Protein AF-A0A0G4J4U6-F1 (afdb_monomer)

Nearest PDB structures (foldseek):
  7p2q-assembly1_C  TM=7.460E-01  e=1.642E-07  Homo sapiens

Radius of gyration: 21.23 Å; Cα contacts (8 Å, |Δi|>4): 223; chains: 1; bounding box: 61×43×57 Å

Secondary structure (DSSP, 8-state):
---GGGG-PPPPPTT-HHHHHHHHHHHHHHHHHHTTPPB--HHHHHHHHHHHHHHHHHHHHHTS-TTTTHHHHHHHHHHHHHHHHHHHHHHHHT-TTEEEEB-------HHHHHHH-SSPPEEEEEEE--TT--EEEEEEEEE--TT---PPPPEEEEEEGGGSB-TT--B-HHHHHHHHHHHHHHHHHHHHHTT-

Organism: Plasmodiophora brassicae (NCBI:txid37360)

Sequence (196 aa):
MASADDNVVPPLDLTDTLAIKHVLDDQAVLFITQKGYEEDYVPFALNSVISVIAVVLAVVGHFLEFPGKRMYVILCVAGFAVCVGLLNFLKMHYGKNCLLSTKPRTSRTPDQIQQLGKVAPGLSLSSEMPRLQPMYTVSICSRPYAQATKVLEPITKELSVFEFFTVDGQFLQVKFFDRLNEVLELYHASASKKTK

Foldseek 3Di:
DDDPVVLFDPFDDPQPPPVLLVNLLVLLVVLVVVVQFAFDCVLVVVLVVLVVVLVVLVVVLVPDDPPPPVVSNVVSVVSNVVSVVVSVVSCVLLDPQFSTWTDFRPDDDPVRCLQQPPTRFIKTWGWDDPPPHQKIKIKIWGDPDPPDPDTQDIQIDIDGSVVQADPRRGGNSVVSSVVSVVSVVVVSVSNRVVVD

Mean predicted aligned error: 10.08 Å

InterPro domains:
  IPR009582 Signal peptidase complex subunit 2 [PF06703] (19-184)
  IPR009582 Signal peptidase complex subunit 2 [PTHR13085] (10-186)

Structure (mmCIF, N/CA/C/O backbone):
data_AF-A0A0G4J4U6-F1
#
_entry.id   AF-A0A0G4J4U6-F1
#
loop_
_atom_site.group_PDB
_atom_site.id
_atom_site.type_symbol
_atom_site.label_atom_id
_atom_site.label_alt_id
_atom_site.label_comp_id
_atom_site.label_asym_id
_atom_site.label_entity_id
_atom_site.label_seq_id
_atom_site.pdbx_PDB_ins_code
_atom_site.Cartn_x
_atom_site.Cartn_y
_atom_site.Cartn_z
_atom_site.occupancy
_atom_site.B_iso_or_equiv
_atom_site.auth_seq_id
_atom_site.auth_comp_id
_atom_site.auth_asym_id
_atom_site.auth_atom_id
_atom_site.pdbx_PDB_model_num
ATOM 1 N N . MET A 1 1 ? -19.727 -15.255 -1.043 1.00 31.98 1 MET A N 1
ATOM 2 C CA . MET A 1 1 ? -20.410 -15.740 0.173 1.00 31.98 1 MET A CA 1
ATOM 3 C C . MET A 1 1 ? -19.357 -16.530 0.939 1.00 31.98 1 MET A C 1
ATOM 5 O O . MET A 1 1 ? -19.181 -17.703 0.659 1.00 31.98 1 MET A O 1
ATOM 9 N N . ALA A 1 2 ? -18.537 -15.845 1.741 1.00 34.94 2 ALA A N 1
ATOM 10 C CA . ALA A 1 2 ? -17.529 -16.494 2.579 1.00 34.94 2 ALA A CA 1
ATOM 11 C C . ALA A 1 2 ? -18.199 -16.843 3.912 1.00 34.94 2 ALA A C 1
ATOM 13 O O . ALA A 1 2 ? -18.859 -15.993 4.514 1.00 34.94 2 ALA A O 1
ATOM 14 N N . SER A 1 3 ? -18.123 -18.111 4.285 1.00 36.94 3 SER A N 1
ATOM 15 C CA . SER A 1 3 ? -18.721 -18.697 5.482 1.00 36.94 3 SER A CA 1
ATOM 16 C C . SER A 1 3 ? -18.099 -18.072 6.736 1.00 36.94 3 SER A C 1
ATOM 18 O O . SER A 1 3 ? -16.910 -17.770 6.751 1.00 36.94 3 SER A O 1
ATOM 20 N N . ALA A 1 4 ? -18.880 -17.885 7.803 1.00 47.25 4 ALA A N 1
ATOM 21 C CA . ALA A 1 4 ? -18.425 -17.246 9.046 1.00 47.25 4 ALA A CA 1
ATOM 22 C C . ALA A 1 4 ? -17.262 -17.978 9.761 1.00 47.25 4 ALA A C 1
ATOM 24 O O . ALA A 1 4 ? -16.627 -17.385 10.627 1.00 47.25 4 ALA A O 1
ATOM 25 N N . ASP A 1 5 ? -16.971 -19.223 9.375 1.00 43.59 5 ASP A N 1
ATOM 26 C CA . ASP A 1 5 ? -15.946 -20.089 9.975 1.00 43.59 5 ASP A CA 1
ATOM 27 C C . ASP A 1 5 ? -14.518 -19.827 9.437 1.00 43.59 5 ASP A C 1
ATOM 29 O O . ASP A 1 5 ? -13.543 -20.085 10.132 1.00 43.59 5 ASP A O 1
ATOM 33 N N . ASP A 1 6 ? -14.372 -19.213 8.253 1.00 53.75 6 ASP A N 1
ATOM 34 C CA . ASP A 1 6 ? -13.058 -18.941 7.628 1.00 53.75 6 ASP A CA 1
ATOM 35 C C . ASP A 1 6 ? -12.356 -17.675 8.169 1.00 53.75 6 ASP A C 1
ATOM 37 O O . ASP A 1 6 ? -11.247 -17.346 7.754 1.00 53.75 6 ASP A O 1
ATOM 41 N N . ASN A 1 7 ? -12.989 -16.931 9.086 1.00 61.12 7 ASN A N 1
ATOM 42 C CA . ASN A 1 7 ? -12.436 -15.686 9.645 1.00 61.12 7 ASN A CA 1
ATOM 43 C C . ASN A 1 7 ? -11.782 -15.867 11.022 1.00 61.12 7 ASN A C 1
ATOM 45 O O . ASN A 1 7 ? -11.396 -14.880 11.655 1.00 61.12 7 ASN A O 1
ATOM 49 N N . VAL A 1 8 ? -11.671 -17.106 11.507 1.00 71.25 8 VAL A N 1
ATOM 50 C CA . VAL A 1 8 ? -11.001 -17.396 12.775 1.00 71.25 8 VAL A CA 1
ATOM 51 C C . VAL A 1 8 ? -9.495 -17.286 12.564 1.00 71.25 8 VAL A C 1
ATOM 53 O O . VAL A 1 8 ? -8.863 -18.150 11.960 1.00 71.25 8 VAL A O 1
ATOM 56 N N . VAL A 1 9 ? -8.917 -16.195 13.061 1.00 79.81 9 VAL A N 1
ATOM 57 C CA . VAL A 1 9 ? -7.470 -15.978 13.030 1.00 79.81 9 VAL A CA 1
ATOM 58 C C . VAL A 1 9 ? -6.811 -16.989 13.980 1.00 79.81 9 VAL A C 1
ATOM 60 O O . VAL A 1 9 ? -7.165 -17.012 15.164 1.00 79.81 9 VAL A O 1
ATOM 63 N N . PRO A 1 10 ? -5.879 -17.836 13.502 1.00 83.38 10 PRO A N 1
ATOM 64 C CA . PRO A 1 10 ? -5.156 -18.756 14.373 1.00 83.38 10 PRO A CA 1
ATOM 65 C C . PRO A 1 10 ? -4.334 -17.971 15.406 1.00 83.38 10 PRO A C 1
ATOM 67 O O . PRO A 1 10 ? -3.974 -16.830 15.135 1.00 83.38 10 PRO A O 1
ATOM 70 N N . PRO A 1 11 ? -4.013 -18.543 16.578 1.00 85.69 11 PRO A N 1
ATOM 71 C CA . PRO A 1 11 ? -3.182 -17.858 17.565 1.00 85.69 11 PRO A CA 1
ATOM 72 C C . PRO A 1 11 ? -1.803 -17.519 16.978 1.00 85.69 11 PRO A C 1
ATOM 74 O O . PRO A 1 11 ? -1.181 -18.353 16.317 1.00 85.69 11 PRO A O 1
ATOM 77 N N . LEU A 1 12 ? -1.340 -16.291 17.217 1.00 87.06 12 LEU A N 1
ATOM 78 C CA . LEU A 1 12 ? -0.066 -15.776 16.715 1.00 87.06 12 LEU A CA 1
ATOM 79 C C . LEU A 1 12 ? 1.011 -15.766 17.796 1.00 87.06 12 LEU A C 1
ATOM 81 O O . LEU A 1 12 ? 0.732 -15.556 18.975 1.00 87.06 12 LEU A O 1
ATOM 85 N N . ASP A 1 13 ? 2.266 -15.883 17.366 1.00 86.56 13 ASP A N 1
ATOM 86 C CA . ASP A 1 13 ? 3.395 -15.484 18.199 1.00 86.56 13 ASP A CA 1
ATOM 87 C C . ASP A 1 13 ? 3.435 -13.954 18.302 1.00 86.56 13 ASP A C 1
ATOM 89 O O . ASP A 1 13 ? 3.630 -13.248 17.310 1.00 86.56 13 ASP A O 1
ATOM 93 N N . LEU A 1 14 ? 3.267 -13.437 19.519 1.00 85.00 14 LEU A N 1
ATOM 94 C CA . LEU A 1 14 ? 3.274 -12.001 19.800 1.00 85.00 14 LEU A CA 1
ATOM 95 C C . LEU A 1 14 ? 4.645 -11.346 19.563 1.00 85.00 14 LEU A C 1
ATOM 97 O O . LEU A 1 14 ? 4.750 -10.123 19.466 1.00 85.00 14 LEU A O 1
ATOM 101 N N . THR A 1 15 ? 5.700 -12.155 19.481 1.00 85.38 15 THR A N 1
ATOM 102 C CA . THR A 1 15 ? 7.059 -11.704 19.169 1.00 85.38 15 THR A CA 1
ATOM 103 C C . THR A 1 15 ? 7.217 -11.415 17.677 1.00 85.38 15 THR A C 1
ATOM 105 O O . THR A 1 15 ? 8.033 -10.575 17.286 1.00 85.38 15 THR A O 1
ATOM 108 N N . ASP A 1 16 ? 6.414 -12.068 16.831 1.00 87.44 16 ASP A N 1
ATOM 109 C CA . ASP A 1 16 ? 6.443 -11.865 15.391 1.00 87.44 16 ASP A CA 1
ATOM 110 C C . ASP A 1 16 ? 5.632 -10.622 15.002 1.00 87.44 16 ASP A C 1
ATOM 112 O O . ASP A 1 16 ? 4.450 -10.654 14.650 1.00 87.44 16 ASP A O 1
ATOM 116 N N . THR A 1 17 ? 6.321 -9.480 15.041 1.00 86.38 17 THR A N 1
ATOM 117 C CA . THR A 1 17 ? 5.763 -8.178 14.657 1.00 86.38 17 THR A CA 1
ATOM 118 C C . THR A 1 17 ? 5.246 -8.168 13.211 1.00 86.38 17 THR A C 1
ATOM 120 O O . THR A 1 17 ? 4.328 -7.413 12.891 1.00 86.38 17 THR A O 1
ATOM 123 N N . LEU A 1 18 ? 5.825 -8.986 12.323 1.00 86.94 18 LEU A N 1
ATOM 124 C CA . LEU A 1 18 ? 5.412 -9.052 10.924 1.00 86.94 18 LEU A CA 1
ATOM 125 C C . LEU A 1 18 ? 4.082 -9.798 10.795 1.00 86.94 18 LEU A C 1
ATOM 127 O O . LEU A 1 18 ? 3.172 -9.296 10.138 1.00 86.94 18 LEU A O 1
ATOM 131 N N . ALA A 1 19 ? 3.948 -10.949 11.456 1.00 88.12 19 ALA A N 1
ATOM 132 C CA . ALA A 1 19 ? 2.705 -11.715 11.464 1.00 88.12 19 ALA A CA 1
ATOM 133 C C . ALA A 1 19 ? 1.548 -10.914 12.086 1.00 88.12 19 ALA A C 1
ATOM 135 O O . ALA A 1 19 ? 0.462 -10.853 11.509 1.00 88.12 19 ALA A O 1
ATOM 136 N N . ILE A 1 20 ? 1.806 -10.212 13.197 1.00 90.06 20 ILE A N 1
ATOM 137 C CA . ILE A 1 20 ? 0.849 -9.273 13.802 1.00 90.06 20 ILE A CA 1
ATOM 138 C C . ILE A 1 20 ? 0.394 -8.229 12.783 1.00 90.06 20 ILE A C 1
ATOM 140 O O . ILE A 1 20 ? -0.807 -8.013 12.616 1.00 90.06 20 ILE A O 1
ATOM 144 N N . LYS A 1 21 ? 1.344 -7.572 12.103 1.00 89.81 21 LYS A N 1
ATOM 145 C CA . LYS A 1 21 ? 1.022 -6.541 11.114 1.00 89.81 21 LYS A CA 1
ATOM 146 C C . LYS A 1 21 ? 0.137 -7.103 10.006 1.00 89.81 21 LYS A C 1
ATOM 148 O O . LYS A 1 21 ? -0.851 -6.467 9.661 1.00 89.81 21 LYS A O 1
ATOM 153 N N . HIS A 1 22 ? 0.481 -8.273 9.471 1.00 89.25 22 HIS A N 1
ATOM 154 C CA . HIS A 1 22 ? -0.300 -8.916 8.417 1.00 89.25 22 HIS A CA 1
ATOM 155 C C . HIS A 1 22 ? -1.739 -9.180 8.856 1.00 89.25 22 HIS A C 1
ATOM 157 O O . HIS A 1 22 ? -2.661 -8.797 8.146 1.00 89.25 22 HIS A O 1
ATOM 163 N N . VAL A 1 23 ? -1.938 -9.723 10.059 1.00 91.38 23 VAL A N 1
ATOM 164 C CA . VAL A 1 23 ? -3.283 -9.949 10.603 1.00 91.38 23 VAL A CA 1
ATOM 165 C C . VAL A 1 23 ? -4.053 -8.642 10.761 1.00 91.38 23 VAL A C 1
ATOM 167 O O . VAL A 1 23 ? -5.212 -8.570 10.366 1.00 91.38 23 VAL A O 1
ATOM 170 N N . LEU A 1 24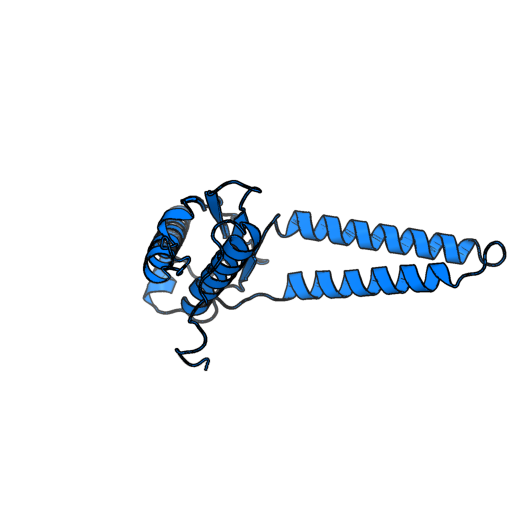 ? -3.435 -7.594 11.307 1.00 90.75 24 LEU A N 1
ATOM 171 C CA . LEU A 1 24 ? -4.101 -6.299 11.467 1.00 90.75 24 LEU A CA 1
ATOM 172 C C . LEU A 1 24 ? -4.472 -5.674 10.117 1.00 90.75 24 LEU A C 1
ATOM 174 O O . LEU A 1 24 ? -5.575 -5.148 9.970 1.00 90.75 24 LEU A O 1
ATOM 178 N N . ASP A 1 25 ? -3.577 -5.760 9.134 1.00 90.75 25 ASP A N 1
ATOM 179 C CA . ASP A 1 25 ? -3.796 -5.244 7.785 1.00 90.75 25 ASP A CA 1
ATOM 180 C C . ASP A 1 25 ? -4.938 -6.000 7.078 1.00 90.75 25 ASP A C 1
ATOM 182 O O . ASP A 1 25 ? -5.855 -5.358 6.562 1.00 90.75 25 ASP A O 1
ATOM 186 N N . ASP A 1 26 ? -4.957 -7.336 7.139 1.00 90.06 26 ASP A N 1
ATOM 187 C CA . ASP A 1 26 ? -6.023 -8.170 6.562 1.00 90.06 26 ASP A CA 1
ATOM 188 C C . ASP A 1 26 ? -7.385 -7.872 7.207 1.00 90.06 26 ASP A C 1
ATOM 190 O O . ASP A 1 26 ? -8.405 -7.723 6.529 1.00 90.06 26 ASP A O 1
ATOM 194 N N . GLN A 1 27 ? -7.411 -7.719 8.532 1.00 91.38 27 GLN A N 1
ATOM 195 C CA . GLN A 1 27 ? -8.632 -7.420 9.280 1.00 91.38 27 GLN A CA 1
ATOM 196 C C . GLN A 1 27 ? -9.136 -5.997 9.009 1.00 91.38 27 GLN A C 1
ATOM 198 O O . GLN A 1 27 ? -10.347 -5.770 8.956 1.00 91.38 27 GLN A O 1
ATOM 203 N N . ALA A 1 28 ? -8.236 -5.038 8.779 1.00 89.69 28 ALA A N 1
ATOM 204 C CA . ALA A 1 28 ? -8.611 -3.679 8.405 1.00 89.69 28 ALA A CA 1
ATOM 205 C C . ALA A 1 28 ? -9.216 -3.622 6.991 1.00 89.69 28 ALA A C 1
ATOM 207 O O . ALA A 1 28 ? -10.224 -2.943 6.775 1.00 89.69 28 ALA A O 1
ATOM 208 N N . VAL A 1 29 ? -8.653 -4.379 6.044 1.00 87.56 29 VAL A N 1
ATOM 209 C CA . VAL A 1 29 ? -9.204 -4.551 4.689 1.00 87.56 29 VAL A CA 1
ATOM 210 C C . VAL A 1 29 ? -10.589 -5.202 4.739 1.00 87.56 29 VAL A C 1
ATOM 212 O O . VAL A 1 29 ? -11.539 -4.712 4.116 1.00 87.56 29 VAL A O 1
ATOM 215 N N . LEU A 1 30 ? -10.737 -6.257 5.542 1.00 88.19 30 LEU A N 1
ATOM 216 C CA . LEU A 1 30 ? -12.003 -6.959 5.724 1.00 88.19 30 LEU A CA 1
ATOM 217 C C . LEU A 1 30 ? -13.083 -6.048 6.320 1.00 88.19 30 LEU A C 1
ATOM 219 O O . LEU A 1 30 ? -14.205 -6.024 5.815 1.00 88.19 30 LEU A O 1
ATOM 223 N N . PHE A 1 31 ? -12.742 -5.244 7.330 1.00 89.50 31 PHE A N 1
ATOM 224 C CA . PHE A 1 31 ? -13.650 -4.260 7.921 1.00 89.50 31 PHE A CA 1
ATOM 225 C C . PHE A 1 31 ? -14.177 -3.258 6.880 1.00 89.50 31 PHE A C 1
ATOM 227 O O . PHE A 1 31 ? -15.387 -3.034 6.777 1.00 89.50 31 PHE A O 1
ATOM 234 N N . ILE A 1 32 ? -13.290 -2.671 6.070 1.00 84.62 32 ILE A N 1
ATOM 235 C CA . ILE A 1 32 ? -13.677 -1.695 5.038 1.00 84.62 32 ILE A CA 1
ATOM 236 C C . ILE A 1 32 ? -14.544 -2.349 3.953 1.00 84.62 32 ILE A C 1
ATOM 238 O O . ILE A 1 32 ? -15.563 -1.779 3.548 1.00 84.62 32 ILE A O 1
ATOM 242 N N . THR A 1 33 ? -14.210 -3.574 3.551 1.00 83.44 33 THR A N 1
ATOM 243 C CA . THR A 1 33 ? -15.000 -4.348 2.585 1.00 83.44 33 THR A CA 1
ATOM 244 C C . THR A 1 33 ? -16.396 -4.671 3.129 1.00 83.44 33 THR A C 1
ATOM 246 O O . THR A 1 33 ? -17.395 -4.460 2.437 1.00 83.44 33 THR A O 1
ATOM 249 N N . GLN A 1 34 ? -16.511 -5.078 4.400 1.00 84.44 34 GLN A N 1
ATOM 250 C CA . GLN A 1 34 ? -17.799 -5.314 5.070 1.00 84.44 34 GLN A CA 1
ATOM 251 C C . GLN A 1 34 ? -18.671 -4.053 5.150 1.00 84.44 34 GLN A C 1
ATOM 253 O O . GLN A 1 34 ? -19.897 -4.137 5.078 1.00 84.44 34 GLN A O 1
ATOM 258 N N . LYS A 1 35 ? -18.063 -2.863 5.245 1.00 80.69 35 LYS A N 1
ATOM 259 C CA . LYS A 1 35 ? -18.781 -1.577 5.221 1.00 80.69 35 LYS A CA 1
ATOM 260 C C . LYS A 1 35 ? -19.274 -1.172 3.823 1.00 80.69 35 LYS A C 1
ATOM 262 O O . LYS A 1 35 ? -19.942 -0.138 3.702 1.00 80.69 35 LYS A O 1
ATOM 267 N N . GLY A 1 36 ? -19.012 -1.978 2.791 1.00 75.19 36 GLY A N 1
ATOM 268 C CA . GLY A 1 36 ? -19.523 -1.799 1.430 1.00 75.19 36 GLY A CA 1
ATOM 269 C C . GLY A 1 36 ? -18.636 -0.939 0.531 1.00 75.19 36 GLY A C 1
ATOM 270 O O . GLY A 1 36 ? -19.138 -0.341 -0.423 1.00 75.19 36 GLY A O 1
ATOM 271 N N . TYR A 1 37 ? -17.344 -0.832 0.847 1.00 78.31 37 TYR A N 1
ATOM 272 C CA . TYR A 1 37 ? -16.359 -0.242 -0.053 1.00 78.31 37 TYR A CA 1
ATOM 273 C C . TYR A 1 37 ? -15.787 -1.321 -0.970 1.00 78.31 37 TYR A C 1
ATOM 275 O O . TYR A 1 37 ? -15.310 -2.346 -0.498 1.00 78.31 37 TYR A O 1
ATOM 283 N N . GLU A 1 38 ? -15.835 -1.084 -2.278 1.00 79.00 38 GLU A N 1
ATOM 284 C CA . GLU A 1 38 ? -15.280 -2.006 -3.269 1.00 79.00 38 GLU A CA 1
ATOM 285 C C . GLU A 1 38 ? -13.818 -1.654 -3.550 1.00 79.00 38 GLU A C 1
ATOM 287 O O . GLU A 1 38 ? -13.485 -0.481 -3.754 1.00 79.00 38 GLU A O 1
ATOM 292 N N . GLU A 1 39 ? -12.953 -2.661 -3.574 1.00 79.50 39 GLU A N 1
ATOM 293 C CA . GLU A 1 39 ? -11.528 -2.484 -3.832 1.00 79.50 39 GLU A CA 1
ATOM 294 C C . GLU A 1 39 ? -11.263 -2.049 -5.285 1.00 79.50 39 GLU A C 1
ATOM 296 O O . GLU A 1 39 ? -11.880 -2.518 -6.247 1.00 79.50 39 GLU A O 1
ATOM 301 N N . ASP A 1 40 ? -10.322 -1.123 -5.455 1.00 79.44 40 ASP A N 1
ATOM 302 C CA . ASP A 1 40 ? -9.806 -0.696 -6.747 1.00 79.44 40 ASP A CA 1
ATOM 303 C C . ASP A 1 40 ? -8.461 -1.377 -7.022 1.00 79.44 40 ASP A C 1
ATOM 305 O O . ASP A 1 40 ? -7.412 -0.957 -6.529 1.00 79.44 40 ASP A O 1
ATOM 309 N N . TYR A 1 41 ? -8.493 -2.418 -7.853 1.00 82.31 41 TYR A N 1
ATOM 310 C CA . TYR A 1 41 ? -7.306 -3.180 -8.245 1.00 82.31 41 TYR A CA 1
ATOM 311 C C . TYR A 1 41 ? -6.463 -2.501 -9.332 1.00 82.31 41 TYR A C 1
ATOM 313 O O . TYR A 1 41 ? -5.387 -2.997 -9.656 1.00 82.31 41 TYR A O 1
ATOM 321 N N . VAL A 1 42 ? -6.900 -1.374 -9.907 1.00 81.00 42 VAL A N 1
ATOM 322 C CA . VAL A 1 42 ? -6.174 -0.673 -10.983 1.00 81.00 42 VAL A CA 1
ATOM 323 C C . VAL A 1 42 ? -4.718 -0.329 -10.622 1.00 81.00 42 VAL A C 1
ATOM 325 O O . VAL A 1 42 ? -3.829 -0.695 -11.396 1.00 81.00 42 VAL A O 1
ATOM 328 N N . PRO A 1 43 ? -4.407 0.332 -9.484 1.00 77.56 43 PRO A N 1
ATOM 329 C CA . PRO A 1 43 ? -3.018 0.635 -9.118 1.00 77.56 43 PRO A CA 1
ATOM 330 C C . PRO A 1 43 ? -2.167 -0.630 -8.935 1.00 77.56 43 PRO A C 1
ATOM 332 O O . PRO A 1 43 ? -0.998 -0.647 -9.324 1.00 77.56 43 PRO A O 1
ATOM 335 N N . PHE A 1 44 ? -2.757 -1.696 -8.391 1.00 82.56 44 PHE A N 1
ATOM 336 C CA . PHE A 1 44 ? -2.089 -2.981 -8.206 1.00 82.56 44 PHE A CA 1
ATOM 337 C C . PHE A 1 44 ? -1.788 -3.660 -9.548 1.00 82.56 44 PHE A C 1
ATOM 339 O O .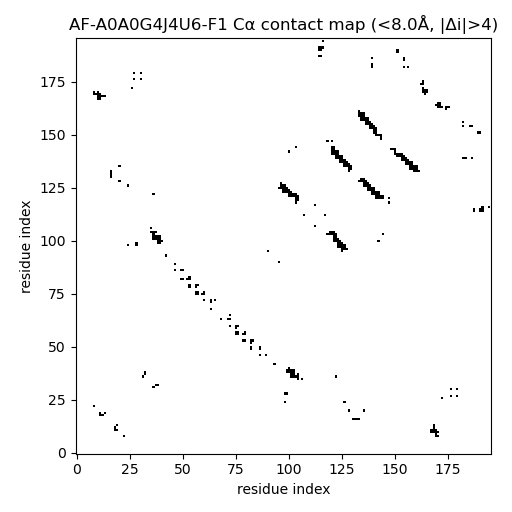 PHE A 1 44 ? -0.647 -4.047 -9.804 1.00 82.56 44 PHE A O 1
ATOM 346 N N . ALA A 1 45 ? -2.779 -3.732 -10.438 1.00 87.56 45 ALA A N 1
ATOM 347 C CA . ALA A 1 45 ? -2.637 -4.305 -11.770 1.00 87.56 45 ALA A CA 1
ATOM 348 C C . ALA A 1 45 ? -1.574 -3.562 -12.592 1.00 87.56 45 ALA A C 1
ATOM 350 O O . ALA A 1 45 ? -0.726 -4.194 -13.219 1.00 87.56 45 ALA A O 1
ATOM 351 N N . LEU A 1 46 ? -1.554 -2.226 -12.536 1.00 87.19 46 LEU A N 1
ATOM 352 C CA . LEU A 1 46 ? -0.556 -1.416 -13.236 1.00 87.19 46 LEU A CA 1
ATOM 353 C C . LEU A 1 46 ? 0.868 -1.685 -12.721 1.00 87.19 46 LEU A C 1
ATOM 355 O O . LEU A 1 46 ? 1.784 -1.891 -13.517 1.00 87.19 46 LEU A O 1
ATOM 359 N N . ASN A 1 47 ? 1.049 -1.725 -11.397 1.00 88.19 47 ASN A N 1
ATOM 360 C CA . ASN A 1 47 ? 2.331 -2.054 -10.769 1.00 88.19 47 ASN A CA 1
ATOM 361 C C . ASN A 1 47 ? 2.807 -3.466 -11.166 1.00 88.19 47 ASN A C 1
ATOM 363 O O . ASN A 1 47 ? 3.976 -3.659 -11.510 1.00 88.19 47 ASN A O 1
ATOM 367 N N . SER A 1 48 ? 1.888 -4.436 -11.185 1.00 92.00 48 SER A N 1
ATOM 368 C CA . SER A 1 48 ? 2.161 -5.812 -11.608 1.00 92.00 48 SER A CA 1
ATOM 369 C C . SER A 1 48 ? 2.631 -5.878 -13.066 1.00 92.00 48 SER A C 1
ATOM 371 O O . SER A 1 48 ? 3.704 -6.413 -13.343 1.00 92.00 48 SER A O 1
ATOM 373 N N . VAL A 1 49 ? 1.906 -5.243 -13.995 1.00 93.81 49 VAL A N 1
ATOM 374 C CA . VAL A 1 49 ? 2.246 -5.242 -15.428 1.00 93.81 49 VAL A CA 1
ATOM 375 C C . VAL A 1 49 ? 3.611 -4.603 -15.691 1.00 93.81 49 VAL A C 1
ATOM 377 O O . VAL A 1 49 ? 4.436 -5.186 -16.395 1.00 93.81 49 VAL A O 1
ATOM 380 N N . ILE A 1 50 ? 3.890 -3.435 -15.104 1.00 92.50 50 ILE A N 1
ATOM 381 C CA . ILE A 1 50 ? 5.178 -2.750 -15.299 1.00 92.50 50 ILE A CA 1
ATOM 382 C C . ILE A 1 50 ? 6.330 -3.583 -14.722 1.00 92.50 50 ILE A C 1
ATOM 384 O O . ILE A 1 50 ? 7.396 -3.663 -15.333 1.00 92.50 50 ILE A O 1
ATOM 388 N N . SER A 1 51 ? 6.112 -4.247 -13.583 1.00 92.62 51 SER A N 1
ATOM 389 C CA . SER A 1 51 ? 7.112 -5.134 -12.978 1.00 92.62 51 SER A CA 1
ATOM 390 C C . SER A 1 51 ? 7.431 -6.330 -13.879 1.00 92.62 51 SER A C 1
ATOM 392 O O . SER A 1 51 ? 8.601 -6.648 -14.077 1.00 92.62 51 SER A O 1
ATOM 394 N N . VAL A 1 52 ? 6.418 -6.953 -14.491 1.00 96.00 52 VAL A N 1
ATOM 395 C CA . VAL A 1 52 ? 6.620 -8.053 -15.450 1.00 96.00 52 VAL A CA 1
ATOM 396 C C . VAL A 1 52 ? 7.418 -7.581 -16.668 1.00 96.00 52 VAL A C 1
ATOM 398 O O . VAL A 1 52 ? 8.377 -8.242 -17.060 1.00 96.00 52 VAL A O 1
ATOM 401 N N . ILE A 1 53 ? 7.089 -6.413 -17.230 1.00 95.00 53 ILE A N 1
ATOM 402 C CA . ILE A 1 53 ? 7.831 -5.834 -18.364 1.00 95.00 53 ILE A CA 1
ATOM 403 C C . ILE A 1 53 ? 9.298 -5.581 -17.988 1.00 95.00 53 ILE A C 1
ATOM 405 O O . ILE A 1 53 ? 10.196 -5.924 -18.758 1.00 95.00 53 ILE A O 1
ATOM 409 N N . ALA A 1 54 ? 9.558 -5.033 -16.797 1.00 94.31 54 ALA A N 1
ATOM 410 C CA . ALA A 1 54 ? 10.916 -4.787 -16.317 1.00 94.31 54 ALA A CA 1
ATOM 411 C C . ALA A 1 54 ? 11.734 -6.086 -16.215 1.00 94.31 54 ALA A C 1
ATOM 413 O O . ALA A 1 54 ? 12.891 -6.117 -16.636 1.00 94.31 54 ALA A O 1
ATOM 414 N N . VAL A 1 55 ? 11.129 -7.168 -15.715 1.00 94.50 55 VAL A N 1
ATOM 415 C CA . VAL A 1 55 ? 11.775 -8.489 -15.642 1.00 94.50 55 VAL A CA 1
ATOM 416 C C . VAL A 1 55 ? 12.063 -9.039 -17.038 1.00 94.50 55 VAL A C 1
ATOM 418 O O . VAL A 1 55 ? 13.173 -9.501 -17.286 1.00 94.50 55 VAL A O 1
ATOM 421 N N . VAL A 1 56 ? 11.114 -8.946 -17.975 1.00 94.94 56 VAL A N 1
ATOM 422 C CA . VAL A 1 56 ? 11.320 -9.404 -19.361 1.00 94.94 56 VAL A CA 1
ATOM 423 C C . VAL A 1 56 ? 12.472 -8.649 -20.026 1.00 94.94 56 VAL A C 1
ATOM 425 O O . VAL A 1 56 ? 13.334 -9.279 -20.637 1.00 94.94 56 VAL A O 1
ATOM 428 N N . LEU A 1 57 ? 12.544 -7.322 -19.864 1.00 92.38 57 LEU A N 1
ATOM 429 C CA . LEU A 1 57 ? 13.675 -6.529 -20.354 1.00 92.38 57 LEU A CA 1
ATOM 430 C C . LEU A 1 57 ? 14.991 -6.983 -19.712 1.00 92.38 57 LEU A C 1
ATOM 432 O O . LEU A 1 57 ? 15.968 -7.198 -20.420 1.00 92.38 57 LEU A O 1
ATOM 436 N N . ALA A 1 58 ? 15.031 -7.203 -18.397 1.00 90.75 58 ALA A N 1
ATOM 437 C CA . ALA A 1 58 ? 16.241 -7.682 -17.728 1.00 90.75 58 ALA A CA 1
ATOM 438 C C . ALA A 1 58 ? 16.719 -9.040 -18.279 1.00 90.75 58 ALA A C 1
ATOM 440 O O . ALA A 1 58 ? 17.909 -9.213 -18.549 1.00 90.75 58 ALA A O 1
ATOM 441 N N . VAL A 1 59 ? 15.794 -9.979 -18.508 1.00 93.50 59 VAL A N 1
ATOM 442 C CA . VAL A 1 59 ? 16.102 -11.300 -19.076 1.00 93.50 59 VAL A CA 1
ATOM 443 C C . VAL A 1 59 ? 16.611 -11.175 -20.512 1.00 93.50 59 VAL A C 1
ATOM 445 O O . VAL A 1 59 ? 17.656 -11.733 -20.835 1.00 93.50 59 VAL A O 1
ATOM 448 N N . VAL A 1 60 ? 15.934 -10.407 -21.372 1.00 91.00 60 VAL A N 1
ATOM 449 C CA . VAL A 1 60 ? 16.383 -10.177 -22.758 1.00 91.00 60 VAL A CA 1
ATOM 450 C C . VAL A 1 60 ? 17.772 -9.538 -22.780 1.00 91.00 60 VAL A C 1
ATOM 452 O O . VAL A 1 60 ? 18.631 -9.969 -23.548 1.00 91.00 60 VAL A O 1
ATOM 455 N N . GLY A 1 61 ? 18.015 -8.566 -21.897 1.00 87.62 61 GLY A N 1
ATOM 456 C CA . GLY A 1 61 ? 19.310 -7.918 -21.702 1.00 87.62 61 GLY A CA 1
ATOM 457 C C . GLY A 1 61 ? 20.437 -8.894 -21.368 1.00 87.62 61 GLY A C 1
ATOM 458 O O . GLY A 1 61 ? 21.549 -8.724 -21.859 1.00 87.62 61 GLY A O 1
ATOM 459 N N . HIS A 1 62 ? 20.147 -9.933 -20.582 1.00 87.25 62 HIS A N 1
ATOM 460 C CA . HIS A 1 62 ? 21.125 -10.948 -20.193 1.00 87.25 62 HIS A CA 1
ATOM 461 C C . HIS A 1 62 ? 21.576 -11.832 -21.367 1.00 87.25 62 HIS A C 1
ATOM 463 O O . HIS A 1 62 ? 22.750 -12.178 -21.456 1.00 87.25 62 HIS A O 1
ATOM 469 N N . PHE A 1 63 ? 20.665 -12.164 -22.287 1.00 87.50 63 PHE A N 1
ATOM 470 C CA . PHE A 1 63 ? 20.951 -13.020 -23.447 1.00 87.50 63 PHE A CA 1
ATOM 471 C C . PHE A 1 63 ? 21.523 -12.266 -24.662 1.00 87.50 63 PHE A C 1
ATOM 473 O O . PHE A 1 63 ? 21.806 -12.870 -25.697 1.00 87.50 63 PHE A O 1
ATOM 480 N N . LEU A 1 64 ? 21.695 -10.945 -24.574 1.00 85.19 64 LEU A N 1
ATOM 481 C CA . LEU A 1 64 ? 22.287 -10.139 -25.639 1.00 85.19 64 LEU A CA 1
ATOM 482 C C . LEU A 1 64 ? 23.821 -10.170 -25.562 1.00 85.19 64 LEU A C 1
ATOM 484 O O . LEU A 1 64 ? 24.430 -9.635 -24.639 1.00 85.19 64 LEU A O 1
ATOM 488 N N . GLU A 1 65 ? 24.458 -10.743 -26.584 1.00 79.38 65 GLU A N 1
ATOM 489 C CA . GLU A 1 65 ? 25.918 -10.823 -26.682 1.00 79.38 65 GLU A CA 1
ATOM 490 C C . GLU A 1 65 ? 26.573 -9.437 -26.842 1.00 79.38 65 GLU A C 1
ATOM 492 O O . GLU A 1 65 ? 26.376 -8.705 -27.825 1.00 79.38 65 GLU A O 1
ATOM 497 N N . PHE A 1 66 ? 27.417 -9.088 -25.874 1.00 70.12 66 PHE A N 1
ATOM 498 C CA . PHE A 1 66 ? 28.322 -7.945 -25.934 1.00 70.12 66 PHE A CA 1
ATOM 499 C C . PHE A 1 66 ? 29.681 -8.421 -26.474 1.00 70.12 66 PHE A C 1
ATOM 501 O O . PHE A 1 66 ? 30.180 -9.426 -25.972 1.00 70.12 66 PHE A O 1
ATOM 508 N N . PRO A 1 67 ? 30.328 -7.754 -27.458 1.00 71.69 67 PRO A N 1
ATOM 509 C CA . PRO A 1 67 ? 30.122 -6.391 -27.967 1.00 71.69 67 PRO A CA 1
ATOM 510 C C . PRO A 1 67 ? 29.348 -6.262 -29.298 1.00 71.69 67 PRO A C 1
ATOM 512 O O . PRO A 1 67 ? 29.276 -5.159 -29.838 1.00 71.69 67 PRO A O 1
ATOM 515 N N . GLY A 1 68 ? 28.782 -7.340 -29.848 1.00 80.12 68 GLY A N 1
ATOM 516 C CA . GLY A 1 68 ? 28.153 -7.319 -31.178 1.00 80.12 68 GLY A CA 1
ATOM 517 C C . GLY A 1 68 ? 26.865 -6.489 -31.257 1.00 80.12 68 GLY A C 1
ATOM 518 O O . GLY A 1 68 ? 26.606 -5.834 -32.264 1.00 80.12 68 GLY A O 1
ATOM 519 N N . LYS A 1 69 ? 26.066 -6.461 -30.182 1.00 85.31 69 LYS A N 1
ATOM 520 C CA . LYS A 1 69 ? 24.748 -5.797 -30.146 1.00 85.31 69 LYS A CA 1
ATOM 521 C C . LYS A 1 69 ? 24.664 -4.681 -29.098 1.00 85.31 69 LYS A C 1
ATOM 523 O O . LYS A 1 69 ? 23.650 -4.523 -28.423 1.00 85.31 69 LYS A O 1
ATOM 528 N N . ARG A 1 70 ? 25.719 -3.865 -28.979 1.00 85.69 70 ARG A N 1
ATOM 529 C CA . ARG A 1 70 ? 25.835 -2.776 -27.980 1.00 85.69 70 ARG A CA 1
ATOM 530 C C . ARG A 1 70 ? 24.619 -1.852 -27.915 1.00 85.69 70 ARG A C 1
ATOM 532 O O . ARG A 1 70 ? 24.141 -1.570 -26.824 1.00 85.69 70 ARG A O 1
ATOM 539 N N . MET A 1 71 ? 24.097 -1.418 -29.062 1.00 87.00 71 MET A N 1
ATOM 540 C CA . MET A 1 71 ? 22.946 -0.504 -29.098 1.00 87.00 71 MET A CA 1
ATOM 541 C C . MET A 1 71 ? 21.672 -1.140 -28.525 1.00 87.00 71 MET A C 1
ATOM 543 O O . MET A 1 71 ? 20.922 -0.471 -27.821 1.00 87.00 71 MET A O 1
ATOM 547 N N . TYR A 1 72 ? 21.462 -2.441 -28.752 1.00 88.69 72 TYR A N 1
ATOM 548 C CA . TYR A 1 72 ? 20.332 -3.179 -28.181 1.00 88.69 72 TYR A CA 1
ATOM 549 C C . TYR A 1 72 ? 20.473 -3.350 -26.668 1.00 88.69 72 TYR A C 1
ATOM 551 O O . TYR A 1 72 ? 19.501 -3.161 -25.944 1.00 88.69 72 TYR A O 1
ATOM 559 N N . VAL A 1 73 ? 21.684 -3.643 -26.181 1.00 88.75 73 VAL A N 1
ATOM 560 C CA . VAL A 1 73 ? 21.965 -3.729 -24.737 1.00 88.75 73 VAL A CA 1
ATOM 561 C C . VAL A 1 73 ? 21.710 -2.380 -24.058 1.00 88.75 73 VAL A C 1
ATOM 563 O O . VAL A 1 73 ? 21.023 -2.329 -23.042 1.00 88.75 73 VAL A O 1
ATOM 566 N N . ILE A 1 74 ? 22.192 -1.278 -24.643 1.00 90.75 74 ILE A N 1
ATOM 567 C CA . ILE A 1 74 ? 21.974 0.077 -24.112 1.00 90.75 74 ILE A CA 1
ATOM 568 C C . ILE A 1 74 ? 20.478 0.410 -24.063 1.00 90.75 74 ILE A C 1
ATOM 570 O O . ILE A 1 74 ? 19.992 0.880 -23.036 1.00 90.75 74 ILE A O 1
ATOM 574 N N . LEU A 1 75 ? 19.738 0.126 -25.139 1.00 91.88 75 LEU A N 1
ATOM 575 C CA . LEU A 1 75 ? 18.292 0.352 -25.194 1.00 91.88 75 LEU A CA 1
ATOM 576 C C . LEU A 1 75 ? 17.543 -0.480 -24.142 1.00 91.88 75 LEU A C 1
ATOM 578 O O . LEU A 1 75 ? 16.622 0.019 -23.501 1.00 91.88 75 LEU A O 1
ATOM 582 N N . CYS A 1 76 ? 17.974 -1.719 -23.921 1.00 91.38 76 CYS A N 1
ATOM 583 C CA . CYS A 1 76 ? 17.401 -2.611 -22.922 1.00 91.38 76 CYS A CA 1
ATOM 584 C C . CYS A 1 76 ? 17.612 -2.096 -21.489 1.00 91.38 76 CYS A C 1
ATOM 586 O O . CYS A 1 76 ? 16.670 -2.048 -20.696 1.00 91.38 76 CYS A O 1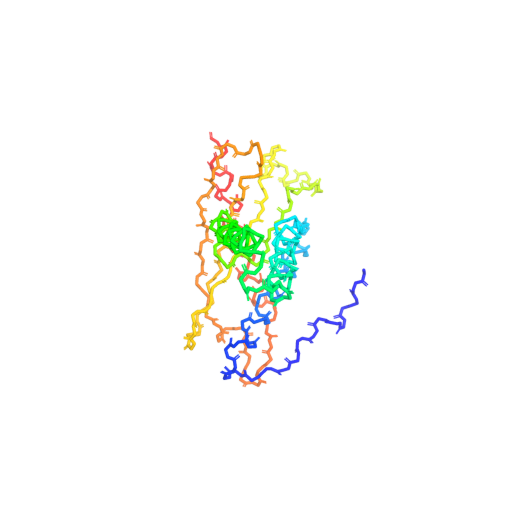
ATOM 588 N N . VAL A 1 77 ? 18.831 -1.651 -21.168 1.00 91.25 77 VAL A N 1
ATOM 589 C CA . VAL A 1 77 ? 19.168 -1.070 -19.858 1.00 91.25 77 VAL A CA 1
ATOM 590 C C . VAL A 1 77 ? 18.421 0.245 -19.632 1.00 91.25 77 VAL A C 1
ATOM 592 O O . VAL A 1 77 ? 17.871 0.463 -18.552 1.00 91.25 77 VAL A O 1
ATOM 595 N N . ALA A 1 78 ? 18.339 1.101 -20.654 1.00 94.25 78 ALA A N 1
ATOM 596 C CA . ALA A 1 78 ? 17.574 2.343 -20.587 1.00 94.25 78 ALA A CA 1
ATOM 597 C C . ALA A 1 78 ? 16.077 2.075 -20.351 1.00 94.25 78 ALA A C 1
ATOM 599 O O . ALA A 1 78 ? 15.474 2.690 -19.474 1.00 94.25 78 ALA A O 1
ATOM 600 N N . GLY A 1 79 ? 15.488 1.115 -21.072 1.00 93.75 79 GLY A N 1
ATOM 601 C CA . GLY A 1 79 ? 14.091 0.715 -20.886 1.00 93.75 79 GLY A CA 1
ATOM 602 C C . GLY A 1 79 ? 13.813 0.173 -19.482 1.00 93.75 79 GLY A C 1
ATOM 603 O O . GLY A 1 79 ? 12.823 0.555 -18.857 1.00 93.75 79 GLY A O 1
ATOM 604 N N . PHE A 1 80 ? 14.715 -0.651 -18.944 1.00 94.69 80 PHE A N 1
ATOM 605 C CA . PHE A 1 80 ? 14.622 -1.137 -17.567 1.00 94.69 80 PHE A CA 1
ATOM 606 C C . PHE A 1 80 ? 14.653 0.015 -16.550 1.00 94.69 80 PHE A C 1
ATOM 608 O O . PHE A 1 80 ? 13.794 0.082 -15.669 1.00 94.69 80 PHE A O 1
ATOM 615 N N . ALA A 1 81 ? 15.586 0.962 -16.702 1.00 94.50 81 ALA A N 1
ATOM 616 C CA . ALA A 1 81 ? 15.686 2.130 -15.826 1.00 94.50 81 ALA A CA 1
ATOM 617 C C . ALA A 1 81 ? 14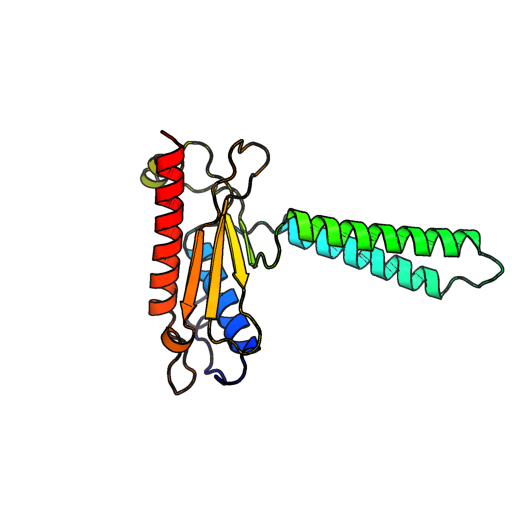.412 2.994 -15.855 1.00 94.50 81 ALA A C 1
ATOM 619 O O . ALA A 1 81 ? 13.945 3.436 -14.804 1.00 94.50 81 ALA A O 1
ATOM 620 N N . VAL A 1 82 ? 13.808 3.180 -17.034 1.00 95.69 82 VAL A N 1
ATOM 621 C CA . VAL A 1 82 ? 12.521 3.880 -17.183 1.00 95.69 82 VAL A CA 1
ATOM 622 C C . VAL A 1 82 ? 11.402 3.138 -16.453 1.00 95.69 82 VAL A C 1
ATOM 624 O O . VAL A 1 82 ? 10.629 3.772 -15.735 1.00 95.69 82 VAL A O 1
ATOM 627 N N . CYS A 1 83 ? 11.331 1.808 -16.569 1.00 93.75 83 CYS A N 1
ATOM 628 C CA . CYS A 1 83 ? 10.324 1.011 -15.864 1.00 93.75 83 CYS A CA 1
ATOM 629 C C . CYS A 1 83 ? 10.467 1.145 -14.341 1.00 93.75 83 CYS A C 1
ATOM 631 O O . CYS A 1 83 ? 9.484 1.415 -13.655 1.00 93.75 83 CYS A O 1
ATOM 633 N N . VAL A 1 84 ? 11.687 1.035 -13.803 1.00 92.62 84 VAL A N 1
ATOM 634 C CA . VAL A 1 84 ? 11.953 1.222 -12.364 1.00 92.62 84 VAL A CA 1
ATOM 635 C C . VAL A 1 84 ? 11.605 2.644 -11.910 1.00 92.62 84 VAL A C 1
ATOM 637 O O . VAL A 1 84 ? 10.999 2.827 -10.852 1.00 92.62 84 VAL A O 1
ATOM 640 N N . GLY A 1 85 ? 11.927 3.656 -12.720 1.00 93.69 85 GLY A N 1
ATOM 641 C CA . GLY A 1 85 ? 11.535 5.043 -12.470 1.00 93.69 85 GLY A CA 1
ATOM 642 C C . GLY A 1 85 ? 10.016 5.220 -12.409 1.00 93.69 85 GLY A C 1
ATOM 643 O O . GLY A 1 85 ? 9.506 5.820 -11.463 1.00 93.69 85 GLY A O 1
ATOM 644 N N . LEU A 1 86 ? 9.285 4.636 -13.363 1.00 91.81 86 LEU A N 1
ATOM 645 C CA . LEU A 1 86 ? 7.823 4.675 -13.404 1.00 91.81 86 LEU A CA 1
ATOM 646 C C . LEU A 1 86 ? 7.203 3.969 -12.192 1.00 91.81 86 LEU A C 1
ATOM 648 O O . LEU A 1 86 ? 6.274 4.498 -11.589 1.00 91.81 86 LEU A O 1
ATOM 652 N N . LEU A 1 87 ? 7.746 2.824 -11.774 1.00 89.50 87 LEU A N 1
ATOM 653 C CA . LEU A 1 87 ? 7.311 2.128 -10.558 1.00 89.50 87 LEU A CA 1
ATOM 654 C C . LEU A 1 87 ? 7.482 2.997 -9.305 1.00 89.50 87 LEU A C 1
ATOM 656 O O . LEU A 1 87 ? 6.573 3.084 -8.478 1.00 89.50 87 LEU A O 1
ATOM 660 N N . ASN A 1 88 ? 8.625 3.672 -9.166 1.00 89.75 88 ASN A N 1
ATOM 661 C CA . ASN A 1 88 ? 8.872 4.580 -8.045 1.00 89.75 88 ASN A CA 1
ATOM 662 C C . ASN A 1 88 ? 7.945 5.801 -8.079 1.00 89.75 88 ASN A C 1
ATOM 664 O O . ASN A 1 88 ? 7.448 6.224 -7.035 1.00 89.75 88 ASN A O 1
ATOM 668 N N . PHE A 1 89 ? 7.658 6.328 -9.270 1.00 87.31 89 PHE A N 1
ATOM 669 C CA . PHE A 1 89 ? 6.695 7.410 -9.450 1.00 87.31 89 PHE A CA 1
ATOM 670 C C . PHE A 1 89 ? 5.275 6.988 -9.048 1.00 87.31 89 PHE A C 1
ATOM 672 O O . PHE A 1 89 ? 4.614 7.699 -8.295 1.00 87.31 89 PHE A O 1
ATOM 679 N N . LEU A 1 90 ? 4.821 5.805 -9.471 1.00 83.19 90 LEU A N 1
ATOM 680 C CA . LEU A 1 90 ? 3.507 5.281 -9.091 1.00 83.19 90 LEU A CA 1
ATOM 681 C C . LEU A 1 90 ? 3.391 5.078 -7.576 1.00 83.19 90 LEU A C 1
ATOM 683 O O . LEU A 1 90 ? 2.379 5.455 -6.992 1.00 83.19 90 LEU A O 1
ATOM 687 N N . LYS A 1 91 ? 4.437 4.561 -6.920 1.00 80.50 91 LYS A N 1
ATOM 688 C CA . LYS A 1 91 ? 4.484 4.447 -5.450 1.00 80.50 91 LYS A CA 1
ATOM 689 C C . LYS A 1 91 ? 4.402 5.806 -4.757 1.00 80.50 91 LYS A C 1
ATOM 691 O O . LYS A 1 91 ? 3.751 5.927 -3.725 1.00 80.50 91 LYS A O 1
ATOM 696 N N . MET A 1 92 ? 5.044 6.827 -5.321 1.00 79.25 92 MET A N 1
ATOM 697 C CA . MET A 1 92 ? 4.958 8.192 -4.800 1.00 79.25 92 MET A CA 1
ATOM 698 C C . MET A 1 92 ? 3.537 8.753 -4.936 1.00 79.25 92 MET A C 1
ATOM 700 O O . MET A 1 92 ? 3.029 9.376 -4.010 1.00 79.25 92 MET A O 1
ATOM 704 N N . HIS A 1 93 ? 2.881 8.508 -6.071 1.00 72.06 93 HIS A N 1
ATOM 705 C CA . HIS A 1 93 ? 1.569 9.075 -6.378 1.00 72.06 93 HIS A CA 1
ATOM 706 C C . HIS A 1 93 ? 0.408 8.358 -5.669 1.00 72.06 93 HIS A C 1
ATOM 708 O O . HIS A 1 93 ? -0.603 8.981 -5.352 1.00 72.06 93 HIS A O 1
ATOM 714 N N . TYR A 1 94 ? 0.528 7.053 -5.411 1.00 70.75 94 TYR A N 1
ATOM 715 C CA . TYR A 1 94 ? -0.505 6.271 -4.718 1.00 70.75 94 TYR A CA 1
ATOM 716 C C . TYR A 1 94 ? -0.333 6.204 -3.194 1.00 70.75 94 TYR A C 1
ATOM 718 O O . TYR A 1 94 ? -1.137 5.562 -2.523 1.00 70.75 94 TYR A O 1
ATOM 726 N N . GLY A 1 95 ? 0.646 6.931 -2.649 1.00 62.06 95 GLY A N 1
ATOM 727 C CA . GLY A 1 95 ? 0.925 6.978 -1.218 1.00 62.06 95 GLY A CA 1
ATOM 728 C C . GLY A 1 95 ? 1.736 5.773 -0.742 1.00 62.06 95 GLY A C 1
ATOM 729 O O . GLY A 1 95 ? 1.558 4.640 -1.193 1.00 62.06 95 GLY A O 1
ATOM 730 N N . LYS A 1 96 ? 2.659 6.020 0.192 1.00 63.41 96 LYS A N 1
ATOM 731 C CA . LYS A 1 96 ? 3.426 4.954 0.846 1.00 63.41 96 LYS A CA 1
ATOM 732 C C . LYS A 1 96 ? 2.483 4.142 1.739 1.00 63.41 96 LYS A C 1
ATOM 734 O O . LYS A 1 96 ? 1.683 4.734 2.449 1.00 63.41 96 LYS A O 1
ATOM 739 N N . ASN A 1 97 ? 2.615 2.815 1.715 1.00 63.00 97 ASN A N 1
ATOM 740 C CA . ASN A 1 97 ? 1.902 1.878 2.598 1.00 63.00 97 ASN A CA 1
ATOM 741 C C . ASN A 1 97 ? 0.365 1.864 2.469 1.00 63.00 97 ASN A C 1
ATOM 743 O O . ASN A 1 97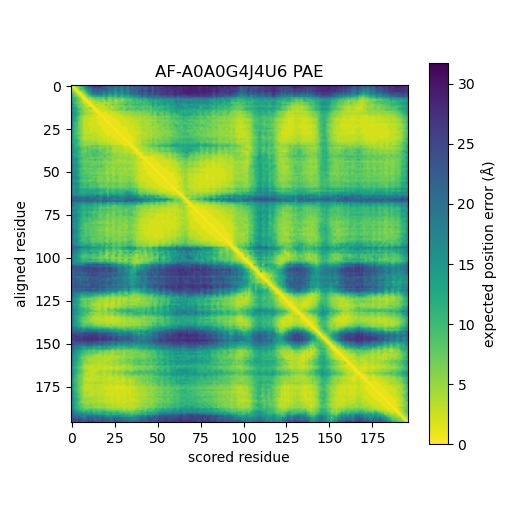 ? -0.330 1.443 3.394 1.00 63.00 97 ASN A O 1
ATOM 747 N N . CYS A 1 98 ? -0.169 2.275 1.312 1.00 69.56 98 CYS A N 1
ATOM 748 C CA . CYS A 1 98 ? -1.587 2.105 1.009 1.00 69.56 98 CYS A CA 1
ATOM 749 C C . CYS A 1 98 ? -1.927 0.608 0.954 1.00 69.56 98 CYS A C 1
ATOM 751 O O . CYS A 1 98 ? -1.475 -0.099 0.053 1.00 69.56 98 CYS A O 1
ATOM 753 N N . LEU A 1 99 ? -2.699 0.145 1.937 1.00 70.06 99 LEU A N 1
ATOM 754 C CA . LEU A 1 99 ? -3.206 -1.222 2.020 1.00 70.06 99 LEU A CA 1
ATOM 755 C C . LEU A 1 99 ? -4.302 -1.449 0.993 1.00 70.06 99 LEU A C 1
ATOM 757 O O . LEU A 1 99 ? -4.307 -2.445 0.279 1.00 70.06 99 LEU A O 1
ATOM 761 N N . LEU A 1 100 ? -5.235 -0.501 0.935 1.00 77.00 100 LEU A N 1
ATOM 762 C CA . LEU A 1 100 ? -6.436 -0.628 0.141 1.00 77.00 100 LEU A CA 1
ATOM 763 C C . LEU A 1 100 ? -6.816 0.720 -0.452 1.00 77.00 100 LEU A C 1
ATOM 765 O O . LEU A 1 100 ? -7.058 1.697 0.254 1.00 77.00 100 LEU A O 1
ATOM 769 N N . SER A 1 101 ? -6.927 0.749 -1.773 1.00 75.12 101 SER A N 1
ATOM 770 C CA . SER A 1 101 ? -7.630 1.807 -2.487 1.00 75.12 101 SER A CA 1
ATOM 771 C C . SER A 1 101 ? -9.014 1.307 -2.846 1.00 75.12 101 SER A C 1
ATOM 773 O O . SER A 1 101 ? -9.160 0.188 -3.320 1.00 75.12 101 SER A O 1
ATOM 775 N N . THR A 1 102 ? -10.027 2.137 -2.646 1.00 76.31 102 THR A N 1
ATOM 776 C CA . THR A 1 102 ? -11.417 1.788 -2.948 1.00 76.31 102 THR A CA 1
ATOM 777 C C . THR A 1 102 ? -11.943 2.647 -4.090 1.00 76.31 102 THR A C 1
ATOM 779 O O . THR A 1 102 ? -11.535 3.803 -4.276 1.00 76.31 102 THR A O 1
ATOM 782 N N . LYS A 1 103 ? -12.863 2.080 -4.869 1.00 71.94 103 LYS A N 1
ATOM 783 C CA . LYS A 1 103 ? -13.635 2.829 -5.861 1.00 71.94 103 LYS A CA 1
ATOM 784 C C . LYS A 1 103 ? -14.573 3.816 -5.153 1.00 71.94 103 LYS A C 1
ATOM 786 O O . LYS A 1 103 ? -14.952 3.592 -3.999 1.00 71.94 103 LYS A O 1
ATOM 791 N N . PRO A 1 104 ? -14.987 4.911 -5.819 1.00 63.38 104 PRO A N 1
ATOM 792 C CA . PRO A 1 104 ? -16.087 5.722 -5.311 1.00 63.38 104 PRO A CA 1
ATOM 793 C C . PRO A 1 104 ? -17.312 4.825 -5.098 1.00 63.38 104 PRO A C 1
ATOM 795 O O . PRO A 1 104 ? -17.682 4.037 -5.965 1.00 63.38 104 PRO A O 1
ATOM 798 N N . ARG A 1 105 ? -17.915 4.914 -3.913 1.00 60.69 105 ARG A N 1
ATOM 799 C CA . ARG A 1 105 ? -18.962 3.993 -3.458 1.00 60.69 105 ARG A CA 1
ATOM 800 C C . ARG A 1 105 ? -20.199 4.064 -4.373 1.00 60.69 105 ARG A C 1
ATOM 802 O O . ARG A 1 105 ? -20.903 5.073 -4.364 1.00 60.69 105 ARG A O 1
ATOM 809 N N . THR A 1 106 ? -20.462 3.002 -5.141 1.00 49.06 106 THR A N 1
ATOM 810 C CA . THR A 1 106 ? -21.582 2.915 -6.105 1.00 49.06 106 THR A CA 1
ATOM 811 C C . THR A 1 106 ? -22.930 2.614 -5.440 1.00 49.06 106 THR A C 1
ATOM 813 O O . THR A 1 106 ? -23.950 3.156 -5.861 1.00 49.06 106 THR A O 1
ATOM 816 N N . SER A 1 107 ? -22.951 1.814 -4.370 1.00 48.19 107 SER A N 1
ATOM 817 C CA . SER A 1 107 ? -24.178 1.456 -3.641 1.00 48.19 107 SER A CA 1
ATOM 818 C C . SER A 1 107 ? -24.359 2.351 -2.418 1.00 48.19 107 SER A C 1
ATOM 820 O O . SER A 1 107 ? -23.555 2.311 -1.482 1.00 48.19 107 SER A O 1
ATOM 822 N N . ARG A 1 108 ? -25.409 3.180 -2.425 1.00 56.88 108 ARG A N 1
ATOM 823 C CA . ARG A 1 108 ? -25.630 4.212 -1.407 1.00 56.88 108 ARG A CA 1
ATOM 824 C C . ARG A 1 108 ? -27.020 4.094 -0.782 1.00 56.88 108 ARG A C 1
ATOM 826 O O . ARG A 1 108 ? -28.021 4.191 -1.485 1.00 56.88 108 ARG A O 1
ATOM 833 N N . THR A 1 109 ? -27.079 3.918 0.535 1.00 55.78 109 THR A N 1
ATOM 834 C CA . THR A 1 109 ? -28.306 4.063 1.340 1.00 55.78 109 THR A CA 1
ATOM 835 C C . THR A 1 109 ? -28.688 5.555 1.436 1.00 55.78 109 THR A C 1
ATOM 837 O O . THR A 1 109 ? -27.788 6.404 1.410 1.00 55.78 109 THR A O 1
ATOM 840 N N . PRO A 1 110 ? -29.984 5.916 1.544 1.00 51.84 110 PRO A N 1
ATOM 841 C CA . PRO A 1 110 ? -30.444 7.311 1.557 1.00 51.84 110 PRO A CA 1
ATOM 842 C C . PRO A 1 110 ? -29.769 8.194 2.622 1.00 51.84 110 PRO A C 1
ATOM 844 O O . PRO A 1 110 ? -29.392 9.323 2.307 1.00 51.84 110 PRO A O 1
ATOM 847 N N . ASP A 1 111 ? -29.489 7.666 3.817 1.00 53.47 111 ASP A N 1
ATOM 848 C CA . ASP A 1 111 ? -28.798 8.406 4.890 1.00 53.47 111 ASP A CA 1
ATOM 849 C C . ASP A 1 111 ? -27.341 8.768 4.537 1.00 53.47 111 ASP A C 1
ATOM 851 O O . ASP A 1 111 ? -26.827 9.826 4.902 1.00 53.47 111 ASP A O 1
ATOM 855 N N . GLN A 1 112 ? -26.667 7.927 3.747 1.00 52.44 112 GLN A N 1
ATOM 856 C CA . GLN A 1 112 ? -25.268 8.124 3.349 1.00 52.44 112 GLN A CA 1
ATOM 857 C C . GLN A 1 112 ? -25.113 9.112 2.181 1.00 52.44 112 GLN A C 1
ATOM 859 O O . GLN A 1 112 ? -24.061 9.741 2.039 1.00 52.44 112 GLN A O 1
ATOM 864 N N . ILE A 1 113 ? -26.161 9.293 1.360 1.00 54.22 113 ILE A N 1
ATOM 865 C CA . ILE A 1 113 ? -26.240 10.370 0.350 1.00 54.22 113 ILE A CA 1
ATOM 866 C C . ILE A 1 113 ? -26.196 11.736 1.031 1.00 54.22 113 ILE A C 1
ATOM 868 O O . ILE A 1 113 ? -25.562 12.660 0.517 1.00 54.22 113 ILE A O 1
ATOM 872 N N . GLN A 1 114 ? -26.821 11.846 2.201 1.00 53.66 114 GLN A N 1
ATOM 873 C CA . GLN A 1 114 ? -26.900 13.090 2.952 1.00 53.66 114 GLN A CA 1
ATOM 874 C C . GLN A 1 114 ? -25.558 13.477 3.599 1.00 53.66 114 GLN A C 1
ATOM 876 O O . GLN A 1 114 ? -25.262 14.663 3.717 1.00 53.66 114 GLN A O 1
ATOM 881 N N . GLN A 1 115 ? -24.723 12.497 3.968 1.00 53.62 115 GLN A N 1
ATOM 882 C CA . GLN A 1 115 ? -23.459 12.734 4.679 1.00 53.62 115 GLN A CA 1
ATOM 883 C C . GLN A 1 115 ? -22.241 12.979 3.772 1.00 53.62 115 GLN A C 1
ATOM 885 O O . GLN A 1 115 ? -21.392 13.796 4.124 1.00 53.62 115 GLN A O 1
ATOM 890 N N . LEU A 1 116 ? -22.126 12.291 2.625 1.00 54.19 116 LEU A N 1
ATOM 891 C CA . LEU A 1 116 ? -20.945 12.387 1.742 1.00 54.19 116 LEU A CA 1
ATOM 892 C C . LEU A 1 116 ? -21.171 13.227 0.469 1.00 54.19 116 LEU A C 1
ATOM 894 O O . LEU A 1 116 ? -20.248 13.387 -0.330 1.00 54.19 116 LEU A O 1
ATOM 898 N N . GLY A 1 117 ? -22.379 13.751 0.249 1.00 52.03 117 GLY A N 1
ATOM 899 C CA . GLY A 1 117 ? -22.724 14.510 -0.957 1.00 52.03 117 GLY A CA 1
ATOM 900 C C . GLY A 1 117 ? -22.883 13.642 -2.216 1.00 52.03 117 GLY A C 1
ATOM 901 O O . GLY A 1 117 ? -22.647 12.432 -2.217 1.00 52.03 117 GLY A O 1
ATOM 902 N N . LYS A 1 118 ? -23.312 14.249 -3.336 1.00 46.44 118 LYS A N 1
ATOM 903 C CA . LYS A 1 118 ? -23.652 13.529 -4.586 1.00 46.44 118 LYS A CA 1
ATOM 904 C C . LYS A 1 118 ? -22.495 12.697 -5.167 1.00 46.44 118 LYS A C 1
ATOM 906 O O . LYS A 1 118 ? -22.776 11.649 -5.743 1.00 46.44 118 LYS A O 1
ATOM 911 N N . VAL A 1 119 ? -21.231 13.071 -4.934 1.00 53.72 119 VAL A N 1
ATOM 912 C CA . VAL A 1 119 ? -20.028 12.347 -5.394 1.00 53.72 119 VAL A CA 1
ATOM 913 C C . VAL A 1 119 ? -19.101 12.105 -4.198 1.00 53.72 119 VAL A C 1
ATOM 915 O O . VAL A 1 119 ? -18.422 13.021 -3.748 1.00 53.72 119 VAL A O 1
ATOM 918 N N . ALA A 1 120 ? -19.102 10.890 -3.645 1.00 55.72 120 ALA A N 1
ATOM 919 C CA . ALA A 1 120 ? -18.219 10.531 -2.536 1.00 55.72 120 ALA A CA 1
ATOM 920 C C . ALA A 1 120 ? -16.827 10.196 -3.094 1.00 55.72 120 ALA A C 1
ATOM 922 O O . ALA A 1 120 ? -16.747 9.366 -4.006 1.00 55.72 120 ALA A O 1
ATOM 923 N N . PRO A 1 121 ? -15.742 10.795 -2.577 1.00 61.66 121 PRO A N 1
ATOM 924 C CA . PRO A 1 121 ? -14.397 10.417 -2.986 1.00 61.66 121 PRO A CA 1
ATOM 925 C C . PRO A 1 121 ? -14.104 8.962 -2.592 1.00 61.66 121 PRO A C 1
ATOM 927 O O . PRO A 1 121 ? -14.631 8.458 -1.597 1.00 61.66 121 PRO A O 1
ATOM 930 N N . GLY A 1 122 ? -13.267 8.288 -3.385 1.00 64.38 122 GLY A N 1
ATOM 931 C CA . GLY A 1 122 ? -12.751 6.965 -3.029 1.00 64.38 122 GLY A CA 1
ATOM 932 C C . GLY A 1 122 ? -11.937 7.040 -1.736 1.00 64.38 122 GLY A C 1
ATOM 933 O O . GLY A 1 122 ? -11.297 8.053 -1.450 1.00 64.38 122 GLY A O 1
ATOM 934 N N . LEU A 1 123 ? -11.972 5.976 -0.944 1.00 76.25 123 LEU A N 1
ATOM 935 C CA . LEU A 1 123 ? -11.209 5.851 0.294 1.00 76.25 123 LEU A CA 1
ATOM 936 C C . LEU A 1 123 ? -9.860 5.196 0.006 1.00 76.25 123 LEU A C 1
ATOM 938 O O . LEU A 1 123 ? -9.803 4.204 -0.721 1.00 76.25 123 LEU A O 1
ATOM 942 N N . SER A 1 124 ? -8.796 5.720 0.598 1.00 77.19 124 SER A N 1
ATOM 943 C CA . SER A 1 124 ? -7.493 5.068 0.655 1.00 77.19 124 SER A CA 1
ATOM 944 C C . SER A 1 124 ? -7.185 4.755 2.113 1.00 77.19 124 SER A C 1
ATOM 946 O O . SER A 1 124 ? -7.073 5.669 2.927 1.00 77.19 124 SER A O 1
ATOM 948 N N . LEU A 1 125 ? -7.053 3.473 2.431 1.00 83.25 125 LEU A N 1
ATOM 949 C CA . LEU A 1 125 ? -6.604 2.981 3.725 1.00 83.25 125 LEU A CA 1
ATOM 950 C C . LEU A 1 125 ? -5.102 2.712 3.649 1.00 83.25 125 LEU A C 1
ATOM 952 O O . LEU A 1 125 ? -4.644 1.969 2.783 1.00 83.25 125 LEU A O 1
ATOM 956 N N . SER A 1 126 ? -4.339 3.305 4.555 1.00 83.69 126 SER A N 1
ATOM 957 C CA . SER A 1 126 ? -2.906 3.077 4.703 1.00 83.69 126 SER A CA 1
ATOM 958 C C . SER A 1 126 ? -2.596 2.669 6.135 1.00 83.69 126 SER A C 1
ATOM 960 O O . SER A 1 126 ? -3.229 3.146 7.076 1.00 83.69 126 SER A O 1
ATOM 962 N N . SER A 1 127 ? -1.610 1.795 6.296 1.00 86.69 127 SER A N 1
ATOM 963 C CA . SER A 1 127 ? -1.199 1.269 7.595 1.00 86.69 127 SER A CA 1
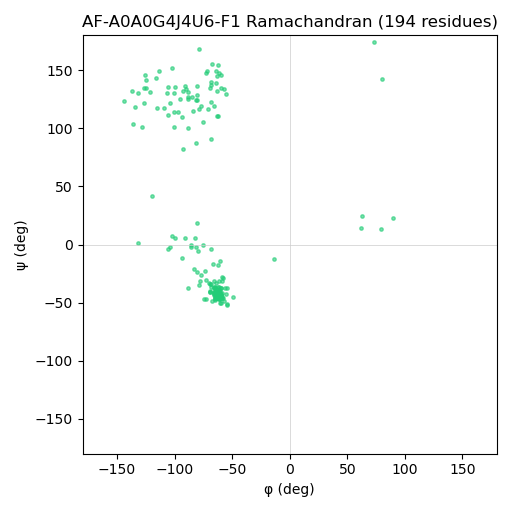ATOM 964 C C . SER A 1 127 ? 0.309 1.237 7.703 1.00 86.69 127 SER A C 1
ATOM 966 O O . SER A 1 127 ? 1.007 0.709 6.834 1.00 86.69 127 SER A O 1
ATOM 968 N N . GLU A 1 128 ? 0.814 1.735 8.819 1.00 85.62 128 GLU A N 1
ATOM 969 C CA . GLU A 1 128 ? 2.224 1.696 9.148 1.00 85.62 128 GLU A CA 1
ATOM 970 C C . GLU A 1 128 ? 2.419 1.078 10.528 1.00 85.62 128 GLU A C 1
ATOM 972 O O . GLU A 1 128 ? 1.721 1.403 11.480 1.00 85.62 128 GLU A O 1
ATOM 977 N N . MET A 1 129 ? 3.382 0.166 10.625 1.00 84.38 129 MET A N 1
ATOM 978 C CA . MET A 1 129 ? 3.825 -0.392 11.896 1.00 84.38 129 MET A CA 1
ATOM 979 C C . MET A 1 129 ? 5.351 -0.429 11.857 1.00 84.38 129 MET A C 1
ATOM 981 O O . MET A 1 129 ? 5.923 -1.254 11.131 1.00 84.38 129 MET A O 1
ATOM 985 N N . PRO A 1 130 ? 6.030 0.501 12.548 1.00 83.56 130 PRO A N 1
ATOM 986 C CA . PRO A 1 130 ? 7.480 0.514 12.592 1.00 83.56 130 PRO A CA 1
ATOM 987 C C . PRO A 1 130 ? 8.019 -0.793 13.181 1.00 83.56 130 PRO A C 1
ATOM 989 O O . PRO A 1 130 ? 7.423 -1.394 14.076 1.00 83.56 130 PRO A O 1
ATOM 992 N N . ARG A 1 131 ? 9.175 -1.246 12.684 1.00 77.06 131 ARG A N 1
ATOM 993 C CA . ARG A 1 131 ? 9.790 -2.491 13.162 1.00 77.06 131 ARG A CA 1
ATOM 994 C C . ARG A 1 131 ? 10.027 -2.433 14.671 1.00 77.06 131 ARG A C 1
ATOM 996 O O . ARG A 1 131 ? 10.589 -1.455 15.158 1.00 77.06 131 ARG A O 1
ATOM 1003 N N . LEU A 1 132 ? 9.654 -3.513 15.363 1.00 75.31 132 LEU A N 1
ATOM 1004 C CA . LEU A 1 132 ? 9.819 -3.694 16.812 1.00 75.31 132 LEU A CA 1
ATOM 1005 C C . LEU A 1 132 ? 9.066 -2.666 17.671 1.00 75.31 132 LEU A C 1
ATOM 1007 O O . LEU A 1 132 ? 9.339 -2.551 18.864 1.00 75.31 132 LEU A O 1
ATOM 1011 N N . GLN A 1 133 ? 8.129 -1.916 17.086 1.00 81.31 133 GLN A N 1
ATOM 1012 C CA . GLN A 1 133 ? 7.264 -1.018 17.837 1.00 81.31 133 GLN A CA 1
ATOM 1013 C C . GLN A 1 133 ? 5.860 -1.614 17.925 1.00 81.31 133 GLN A C 1
ATOM 1015 O O . GLN A 1 133 ? 5.322 -2.055 16.912 1.00 81.31 133 GLN A O 1
ATOM 1020 N N . PRO A 1 134 ? 5.226 -1.588 19.106 1.00 82.25 134 PRO A N 1
ATOM 1021 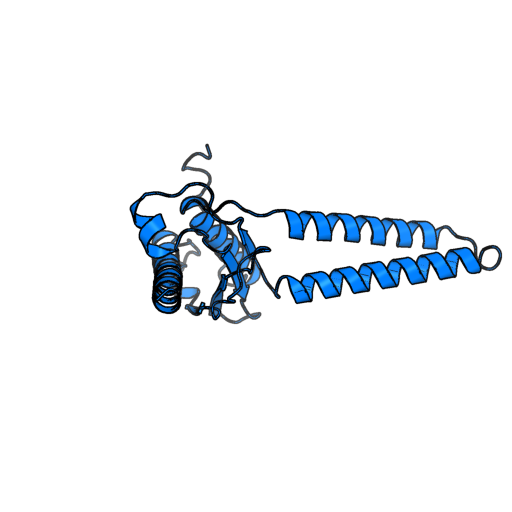C CA . PRO A 1 134 ? 3.877 -2.111 19.296 1.00 82.25 134 PRO A CA 1
ATOM 1022 C C . PRO A 1 134 ? 2.787 -1.122 18.844 1.00 82.25 134 PRO A C 1
ATOM 1024 O O . PRO A 1 134 ? 1.640 -1.239 19.272 1.00 82.25 134 PRO A O 1
ATOM 1027 N N . MET A 1 135 ? 3.141 -0.126 18.027 1.00 86.56 135 MET A N 1
ATOM 1028 C CA . MET A 1 135 ? 2.231 0.919 17.564 1.00 86.56 135 MET A CA 1
ATOM 1029 C C . MET A 1 135 ? 1.824 0.650 16.122 1.00 86.56 135 MET A C 1
ATOM 1031 O O . MET A 1 135 ? 2.665 0.568 15.226 1.00 86.56 135 MET A O 1
ATOM 1035 N N . TYR A 1 136 ? 0.520 0.517 15.923 1.00 87.75 136 TYR A N 1
ATOM 1036 C CA . TYR A 1 136 ? -0.120 0.336 14.636 1.00 87.75 136 TYR A CA 1
ATOM 1037 C C . TYR A 1 136 ? -0.815 1.636 14.237 1.00 87.75 136 TYR A C 1
ATOM 1039 O O . TYR A 1 136 ? -1.791 2.055 14.859 1.00 87.75 136 TYR A O 1
ATOM 1047 N N . THR A 1 137 ? -0.303 2.294 13.206 1.00 87.75 137 THR A N 1
ATOM 1048 C CA . THR A 1 137 ? -0.814 3.579 12.738 1.00 87.75 137 THR A CA 1
ATOM 1049 C C . THR A 1 137 ? -1.690 3.364 11.519 1.00 87.75 137 THR A C 1
ATOM 1051 O O . THR A 1 137 ? -1.204 2.993 10.452 1.00 87.75 137 THR A O 1
ATOM 1054 N N . VAL A 1 138 ? -2.983 3.650 11.656 1.00 86.38 138 VAL A N 1
ATOM 1055 C CA . VAL A 1 138 ? -3.942 3.613 10.547 1.00 86.38 138 VAL A CA 1
ATOM 1056 C C . VAL A 1 138 ? -4.191 5.028 10.068 1.00 86.38 138 VAL A C 1
ATOM 1058 O O . VAL A 1 138 ? -4.504 5.915 10.862 1.00 86.38 138 VAL A O 1
ATOM 1061 N N . SER A 1 139 ? -4.091 5.239 8.761 1.00 82.81 139 SER A N 1
ATOM 1062 C CA . SER A 1 139 ? -4.493 6.485 8.121 1.00 82.81 139 SER A CA 1
ATOM 1063 C C . SER A 1 139 ? -5.559 6.245 7.062 1.00 82.81 139 SER A C 1
ATOM 1065 O O . SER A 1 139 ? -5.440 5.369 6.203 1.00 82.81 139 SER A O 1
ATOM 1067 N N . ILE A 1 140 ? -6.622 7.041 7.139 1.00 81.81 140 ILE A N 1
ATOM 1068 C CA . ILE A 1 140 ? -7.692 7.075 6.151 1.00 81.81 140 ILE A CA 1
ATOM 1069 C C . ILE A 1 140 ? -7.583 8.390 5.384 1.00 81.81 140 ILE A C 1
ATOM 1071 O O . ILE A 1 140 ? -7.722 9.478 5.949 1.00 81.81 140 ILE A O 1
ATOM 1075 N N . CYS A 1 141 ? -7.348 8.278 4.081 1.00 72.81 141 CYS A N 1
ATOM 1076 C CA . CYS A 1 141 ? -7.181 9.404 3.175 1.00 72.81 141 CYS A CA 1
ATOM 1077 C C . CYS A 1 141 ? -8.300 9.421 2.133 1.00 72.81 141 CYS A C 1
ATOM 1079 O O . CYS A 1 141 ? -8.708 8.382 1.608 1.00 72.81 141 CYS A O 1
ATOM 1081 N N . SER A 1 142 ? -8.752 10.619 1.770 1.00 67.69 142 SER A N 1
ATOM 1082 C CA . SER A 1 142 ? -9.612 10.797 0.602 1.00 67.69 142 SER A CA 1
ATOM 1083 C C . SER A 1 142 ? -8.766 10.723 -0.659 1.00 67.69 142 SER A C 1
ATOM 1085 O O . SER A 1 142 ? -7.894 11.567 -0.872 1.00 67.69 142 SER A O 1
ATOM 1087 N N . ARG A 1 143 ? -9.048 9.762 -1.536 1.00 64.50 143 ARG A N 1
ATOM 1088 C CA . ARG A 1 143 ? -8.411 9.703 -2.848 1.00 64.50 143 ARG A CA 1
ATOM 1089 C C . ARG A 1 143 ? -9.141 10.664 -3.790 1.00 64.50 143 ARG A C 1
ATOM 1091 O O . ARG A 1 143 ? -10.356 10.523 -3.967 1.00 64.50 143 ARG A O 1
ATOM 1098 N N . PRO A 1 144 ? -8.443 11.618 -4.429 1.00 51.03 144 PRO A N 1
ATOM 1099 C CA . PRO A 1 144 ? -9.027 12.371 -5.524 1.00 51.03 144 PRO A CA 1
ATOM 1100 C C . PRO A 1 144 ? -9.209 11.417 -6.712 1.00 51.03 144 PRO A C 1
ATOM 1102 O O . PRO A 1 144 ? -8.308 11.205 -7.516 1.00 51.03 144 PRO A O 1
ATOM 1105 N N . TYR A 1 145 ? -10.372 10.774 -6.800 1.00 42.31 145 TYR A N 1
ATOM 1106 C CA . TYR A 1 145 ? -10.813 10.155 -8.047 1.00 42.31 145 TYR A CA 1
ATOM 1107 C C . TYR A 1 145 ? -11.127 11.291 -9.020 1.00 42.31 145 TYR A C 1
ATOM 1109 O O . TYR A 1 145 ? -11.748 12.244 -8.565 1.00 42.31 145 TYR A O 1
ATOM 1117 N N . ALA A 1 146 ? -10.678 11.184 -10.281 1.00 38.06 146 ALA A N 1
ATOM 1118 C CA . ALA A 1 146 ? -10.686 12.091 -11.456 1.00 38.06 146 ALA A CA 1
ATOM 1119 C C . ALA A 1 146 ? -11.559 13.381 -11.509 1.00 38.06 146 ALA A C 1
ATOM 1121 O O . ALA A 1 146 ? -11.364 14.199 -12.400 1.00 38.06 146 ALA A O 1
ATOM 1122 N N . GLN A 1 147 ? -12.516 13.591 -10.609 1.00 40.47 147 GLN A N 1
ATOM 1123 C CA . GLN A 1 147 ? -13.425 14.733 -10.523 1.00 40.47 147 GLN A CA 1
ATOM 1124 C C . GLN A 1 147 ? -13.541 15.349 -9.108 1.00 40.47 147 GLN A C 1
ATOM 1126 O O . GLN A 1 147 ? -14.309 16.288 -8.917 1.00 40.47 147 GLN A O 1
ATOM 1131 N N . ALA A 1 148 ? -12.817 14.853 -8.098 1.00 40.28 148 ALA A N 1
ATOM 1132 C CA . ALA A 1 148 ? -12.865 15.399 -6.741 1.00 40.28 148 ALA A CA 1
ATOM 1133 C C . ALA A 1 148 ? -11.844 16.538 -6.563 1.00 40.28 148 ALA A C 1
ATOM 1135 O O . ALA A 1 148 ? -10.658 16.315 -6.335 1.00 40.28 148 ALA A O 1
ATOM 1136 N N . THR A 1 149 ? -12.330 17.776 -6.636 1.00 39.34 149 THR A N 1
ATOM 1137 C CA . THR A 1 149 ? -11.557 19.032 -6.563 1.00 39.34 149 THR A CA 1
ATOM 1138 C C . THR A 1 149 ? -10.945 19.327 -5.182 1.00 39.34 149 THR A C 1
ATOM 1140 O O . THR A 1 149 ? -10.249 20.327 -5.024 1.00 39.34 149 THR A O 1
ATOM 1143 N N . LYS A 1 150 ? -11.204 18.506 -4.154 1.00 50.81 150 LYS A N 1
ATOM 1144 C CA . LYS A 1 150 ? -10.742 18.741 -2.776 1.00 50.81 150 LYS A CA 1
ATOM 1145 C C . LYS A 1 150 ? -10.163 17.469 -2.156 1.00 50.81 150 LYS A C 1
ATOM 1147 O O . LYS A 1 150 ? -10.871 16.483 -1.968 1.00 50.81 150 LYS A O 1
ATOM 1152 N N . VAL A 1 151 ? -8.881 17.526 -1.805 1.00 55.09 151 VAL A N 1
ATOM 1153 C CA . VAL A 1 151 ? -8.191 16.516 -0.994 1.00 55.09 151 VAL A CA 1
ATOM 1154 C C . VAL A 1 151 ? -8.578 16.761 0.466 1.00 55.09 151 VAL A C 1
ATOM 1156 O O . VAL A 1 151 ? -8.313 17.838 1.001 1.00 55.09 151 VAL A O 1
ATOM 1159 N N . LEU A 1 152 ? -9.263 15.808 1.104 1.00 62.34 152 LEU A N 1
ATOM 1160 C CA . LEU A 1 152 ? -9.478 15.872 2.551 1.00 62.34 152 LEU A CA 1
ATOM 1161 C C . LEU A 1 152 ? -8.166 15.555 3.270 1.00 62.34 152 LEU A C 1
ATOM 1163 O O . LEU A 1 152 ? -7.366 14.758 2.782 1.00 62.34 152 LEU A O 1
ATOM 1167 N N . GLU A 1 153 ? -7.964 16.178 4.430 1.00 65.62 153 GLU A N 1
ATOM 1168 C CA . GLU A 1 153 ? -6.794 15.897 5.260 1.00 65.62 153 GLU A CA 1
ATOM 1169 C C . GLU A 1 153 ? -6.839 14.442 5.736 1.00 65.62 153 GLU A C 1
ATOM 1171 O O . GLU A 1 153 ? -7.920 13.947 6.076 1.00 65.62 153 GLU A O 1
ATOM 1176 N N . PRO A 1 154 ? -5.689 13.752 5.728 1.00 69.31 154 PRO A N 1
ATOM 1177 C CA . PRO A 1 154 ? -5.603 12.380 6.192 1.00 69.31 154 PRO A CA 1
ATOM 1178 C C . PRO A 1 154 ? -5.944 12.324 7.680 1.00 69.31 154 PRO A C 1
ATOM 1180 O O . PRO A 1 154 ? -5.414 13.101 8.474 1.00 69.31 154 PRO A O 1
ATOM 1183 N N . ILE A 1 155 ? -6.821 11.398 8.063 1.00 81.00 155 ILE A N 1
ATOM 1184 C CA . ILE A 1 155 ? -7.065 11.110 9.475 1.00 81.00 155 ILE A CA 1
ATOM 1185 C C . ILE A 1 155 ? -6.160 9.961 9.861 1.00 81.00 155 ILE A C 1
ATOM 1187 O O . ILE A 1 155 ? -6.372 8.833 9.421 1.00 81.00 155 ILE A O 1
ATOM 1191 N N . THR A 1 156 ? -5.161 10.272 10.678 1.00 84.19 156 THR A N 1
ATOM 1192 C CA . THR A 1 156 ? -4.188 9.314 11.196 1.00 84.19 156 THR A CA 1
ATOM 1193 C C . THR A 1 156 ? -4.480 9.049 12.664 1.00 84.19 156 THR A C 1
ATOM 1195 O O . THR A 1 156 ? -4.631 9.991 13.443 1.00 84.19 156 THR A O 1
ATOM 1198 N N . LYS A 1 157 ? -4.548 7.774 13.047 1.00 85.81 157 LYS A N 1
ATOM 1199 C CA . LYS A 1 157 ? -4.696 7.356 14.438 1.00 85.81 157 LYS A CA 1
ATOM 1200 C C . LYS A 1 157 ? -3.685 6.268 14.769 1.00 85.81 157 LYS A C 1
ATOM 1202 O O . LYS A 1 157 ? -3.559 5.287 14.041 1.00 85.81 157 LYS A O 1
ATOM 1207 N N . GLU A 1 158 ? -2.985 6.463 15.877 1.00 87.75 158 GLU A N 1
ATOM 1208 C CA . GLU A 1 158 ? -2.080 5.473 16.450 1.00 87.75 158 GLU A CA 1
ATOM 1209 C C . GLU A 1 158 ? -2.870 4.562 17.392 1.00 87.75 158 GLU A C 1
ATOM 1211 O O . GLU A 1 158 ? -3.654 5.031 18.222 1.00 87.75 158 GLU A O 1
ATOM 1216 N N . LEU A 1 159 ? -2.698 3.255 17.228 1.00 88.44 159 LEU A N 1
ATOM 1217 C CA . LEU A 1 159 ? -3.375 2.215 17.987 1.00 88.44 159 LEU A CA 1
ATOM 1218 C C . LEU A 1 159 ? -2.324 1.295 18.616 1.00 88.44 159 LEU A C 1
ATOM 1220 O O . LEU A 1 159 ? -1.378 0.876 17.952 1.00 88.44 159 LEU A O 1
ATOM 1224 N N . SER A 1 160 ? -2.495 0.955 19.892 1.00 87.62 160 SER A N 1
ATOM 1225 C CA . SER A 1 160 ? -1.612 0.004 20.572 1.00 87.62 160 SER A CA 1
ATOM 1226 C C . SER A 1 160 ? -2.006 -1.427 20.217 1.00 87.62 160 SER A C 1
ATOM 1228 O O . SER A 1 160 ? -3.143 -1.837 20.447 1.00 87.62 160 SER A O 1
ATOM 1230 N N . VAL A 1 161 ? -1.061 -2.211 19.698 1.00 86.69 161 VAL A N 1
ATOM 1231 C CA . VAL A 1 161 ? -1.290 -3.611 19.307 1.00 86.69 161 VAL A CA 1
ATOM 1232 C C . VAL A 1 161 ? -1.746 -4.467 20.487 1.00 86.69 161 VAL A C 1
ATOM 1234 O O . VAL A 1 161 ? -2.622 -5.313 20.329 1.00 86.69 161 VAL A O 1
ATOM 1237 N N . PHE A 1 162 ? -1.215 -4.222 21.686 1.00 83.81 162 PHE A N 1
ATOM 1238 C CA . PHE A 1 162 ? -1.526 -5.017 22.877 1.00 83.81 162 PHE A CA 1
ATOM 1239 C C . PHE A 1 162 ? -3.007 -4.972 23.289 1.00 83.81 162 PHE A C 1
ATOM 1241 O O . PHE A 1 162 ? -3.456 -5.833 24.037 1.00 83.81 162 PHE A O 1
ATOM 1248 N N . GLU A 1 163 ? -3.789 -3.998 22.812 1.00 87.75 163 GLU A N 1
ATOM 1249 C CA . GLU A 1 163 ? -5.232 -3.939 23.087 1.00 87.75 163 GLU A CA 1
ATOM 1250 C C . GLU A 1 163 ? -6.034 -4.993 22.308 1.00 87.75 163 GLU A C 1
ATOM 1252 O O . GLU A 1 163 ? -7.149 -5.349 22.713 1.00 87.75 163 GLU A O 1
ATOM 1257 N N . PHE A 1 164 ? -5.473 -5.480 21.197 1.00 88.88 164 PHE A N 1
ATOM 1258 C CA . PHE A 1 164 ? -6.153 -6.342 20.230 1.00 88.88 164 PHE A CA 1
ATOM 1259 C C . PHE A 1 164 ? -5.722 -7.802 20.302 1.00 88.88 164 PHE A C 1
ATOM 1261 O O . PHE A 1 164 ? -6.300 -8.620 19.593 1.00 88.88 164 PHE A O 1
ATOM 1268 N N . PHE A 1 165 ? -4.750 -8.145 21.147 1.00 89.44 165 PHE A N 1
ATOM 1269 C CA . PHE A 1 165 ? -4.288 -9.519 21.317 1.00 89.44 165 PHE A CA 1
ATOM 1270 C C . PHE A 1 165 ? -4.362 -9.951 22.783 1.00 89.44 165 PHE A C 1
ATOM 1272 O O . PHE A 1 165 ? -4.094 -9.164 23.691 1.00 89.44 165 PHE A O 1
ATOM 1279 N N . THR A 1 166 ? -4.740 -11.206 23.025 1.00 89.25 166 THR A N 1
ATOM 1280 C CA . THR A 1 166 ? -4.618 -11.829 24.351 1.00 89.25 166 THR A CA 1
ATOM 1281 C C . THR A 1 166 ? -3.177 -12.270 24.611 1.00 89.25 166 THR A C 1
ATOM 1283 O O . THR A 1 166 ? -2.361 -12.332 23.694 1.00 89.25 166 THR A O 1
ATOM 1286 N N . VAL A 1 167 ? -2.867 -12.627 25.863 1.00 87.06 167 VAL A N 1
ATOM 1287 C CA . VAL A 1 167 ? -1.562 -13.205 26.247 1.00 87.06 167 VAL A CA 1
ATOM 1288 C C . VAL A 1 167 ? -1.269 -14.498 25.476 1.00 87.06 167 VAL A C 1
ATOM 1290 O O . VAL A 1 167 ? -0.120 -14.767 25.146 1.00 87.06 167 VAL A O 1
ATOM 1293 N N . ASP A 1 168 ? -2.314 -15.249 25.124 1.00 85.56 168 ASP A N 1
ATOM 1294 C CA . ASP A 1 168 ? -2.224 -16.497 24.360 1.00 85.56 168 ASP A CA 1
ATOM 1295 C C . ASP A 1 168 ? -2.111 -16.275 22.839 1.00 85.56 168 ASP A C 1
ATOM 1297 O O . ASP A 1 168 ? -2.188 -17.227 22.064 1.00 85.56 168 ASP A O 1
ATOM 1301 N N . GLY A 1 169 ? -1.986 -15.021 22.388 1.00 85.12 169 GLY A N 1
ATOM 1302 C CA . GLY A 1 169 ? -1.854 -14.692 20.969 1.00 85.12 169 GLY A CA 1
ATOM 1303 C C . GLY A 1 169 ? -3.164 -14.708 20.181 1.00 85.12 169 GLY A C 1
ATOM 1304 O O . GLY A 1 169 ? -3.132 -14.680 18.951 1.00 85.12 169 GLY A O 1
ATOM 1305 N N . GLN A 1 170 ? -4.324 -14.749 20.847 1.00 89.50 170 GLN A N 1
ATOM 1306 C CA . GLN A 1 170 ? -5.621 -14.699 20.166 1.00 89.50 170 GLN A CA 1
ATOM 1307 C C . GLN A 1 170 ? -5.995 -13.264 19.795 1.00 89.50 170 GLN A C 1
ATOM 1309 O O . GLN A 1 170 ? -5.876 -12.350 20.612 1.00 89.50 170 GLN A O 1
ATOM 1314 N N . PHE A 1 171 ? -6.498 -13.074 18.576 1.00 90.94 171 PHE A N 1
ATOM 1315 C CA . PHE A 1 171 ? -6.900 -11.769 18.062 1.00 90.94 171 PHE A CA 1
ATOM 1316 C C . PHE A 1 171 ? -8.339 -11.397 18.465 1.00 90.94 171 PHE A C 1
ATOM 1318 O O . PHE A 1 171 ? -9.292 -12.132 18.206 1.00 90.94 171 PHE A O 1
ATOM 1325 N N . LEU A 1 172 ? -8.517 -10.217 19.064 1.00 90.56 172 LEU A N 1
ATOM 1326 C CA . LEU A 1 172 ? -9.812 -9.663 19.463 1.00 90.56 172 LEU A CA 1
ATOM 1327 C C . LEU A 1 172 ? -10.390 -8.764 18.362 1.00 90.56 172 LEU A C 1
ATOM 1329 O O . LEU A 1 172 ? -10.332 -7.533 18.438 1.00 90.56 172 LEU A O 1
ATOM 1333 N N . GLN A 1 173 ? -11.022 -9.387 17.368 1.00 88.44 173 GLN A N 1
ATOM 1334 C CA . GLN A 1 173 ? -11.594 -8.701 16.204 1.00 88.44 173 GLN A CA 1
ATOM 1335 C C . GLN A 1 173 ? -12.586 -7.583 16.565 1.00 88.44 173 GLN A C 1
ATOM 1337 O O . GLN A 1 173 ? -12.520 -6.498 15.994 1.00 88.44 173 GLN A O 1
ATOM 1342 N N . VAL A 1 174 ? -13.469 -7.812 17.545 1.00 89.00 174 VAL A N 1
ATOM 1343 C CA . VAL A 1 174 ? -14.508 -6.840 17.940 1.00 89.00 174 VAL A CA 1
ATOM 1344 C C . VAL A 1 174 ? -13.889 -5.516 18.392 1.00 89.00 174 VAL A C 1
ATOM 1346 O O . VAL A 1 174 ? -14.231 -4.462 17.863 1.00 89.00 174 VAL A O 1
ATOM 1349 N N . LYS A 1 175 ? -12.903 -5.572 19.298 1.00 90.12 175 LYS A N 1
ATOM 1350 C CA . LYS A 1 175 ? -12.220 -4.369 19.799 1.00 90.12 175 LYS A CA 1
ATOM 1351 C C . LYS A 1 175 ? -11.507 -3.614 18.683 1.00 90.12 175 LYS A C 1
ATOM 1353 O O . LYS A 1 175 ? -11.510 -2.385 18.667 1.00 90.12 175 LYS A O 1
ATOM 1358 N N . PHE A 1 176 ? -10.879 -4.344 17.764 1.00 91.25 176 PHE A N 1
ATOM 1359 C CA . PHE A 1 176 ? -10.191 -3.738 16.632 1.00 91.25 176 PHE A CA 1
ATOM 1360 C C . PHE A 1 176 ? -11.175 -3.030 15.691 1.00 91.25 176 PHE A C 1
ATOM 1362 O O . PHE A 1 176 ? -10.948 -1.886 15.297 1.00 91.25 176 PHE A O 1
ATOM 1369 N N . PHE A 1 177 ? -12.309 -3.665 15.394 1.00 92.00 177 PHE A N 1
ATOM 1370 C CA . PHE A 1 177 ? -13.344 -3.098 14.530 1.00 92.00 177 PHE A CA 1
ATOM 1371 C C . PHE A 1 177 ? -14.004 -1.867 15.143 1.00 92.00 177 PHE A C 1
ATOM 1373 O O . PHE A 1 177 ? -14.259 -0.906 14.419 1.00 92.00 177 PHE A O 1
ATOM 1380 N N . ASP A 1 178 ? -14.208 -1.841 16.460 1.00 91.62 178 ASP A N 1
ATOM 1381 C CA . ASP A 1 178 ? -14.718 -0.660 17.160 1.00 91.62 178 ASP A CA 1
ATOM 1382 C C . ASP A 1 178 ? -13.780 0.546 16.980 1.00 91.62 178 ASP A C 1
ATOM 1384 O O . ASP A 1 178 ? -14.227 1.650 16.655 1.00 91.62 178 ASP A O 1
ATOM 1388 N N . ARG A 1 179 ? -12.460 0.334 17.106 1.00 90.62 179 ARG A N 1
ATOM 1389 C CA . ARG A 1 179 ? -11.457 1.388 16.875 1.00 90.62 179 ARG A CA 1
ATOM 1390 C C . ARG A 1 179 ? -11.425 1.858 15.426 1.00 90.62 179 ARG A C 1
ATOM 1392 O O . ARG A 1 179 ? -11.350 3.062 15.189 1.00 90.62 179 ARG A O 1
ATOM 1399 N N . LEU A 1 180 ? -11.508 0.945 14.460 1.00 89.56 180 LEU A N 1
ATOM 1400 C CA . LEU A 1 180 ? -11.570 1.307 13.041 1.00 89.56 180 LEU A CA 1
ATOM 1401 C C . LEU A 1 180 ? -12.853 2.069 12.695 1.00 89.56 180 LEU A C 1
ATOM 1403 O O . LEU A 1 180 ? -12.813 3.017 11.909 1.00 89.56 180 LEU A O 1
ATOM 1407 N N . ASN A 1 181 ? -13.979 1.694 13.301 1.00 90.44 181 ASN A N 1
ATOM 1408 C CA . ASN A 1 181 ? -15.248 2.384 13.111 1.00 90.44 181 ASN A CA 1
ATOM 1409 C C . ASN A 1 181 ? -15.180 3.828 13.620 1.00 90.44 181 ASN A C 1
ATOM 1411 O O . ASN A 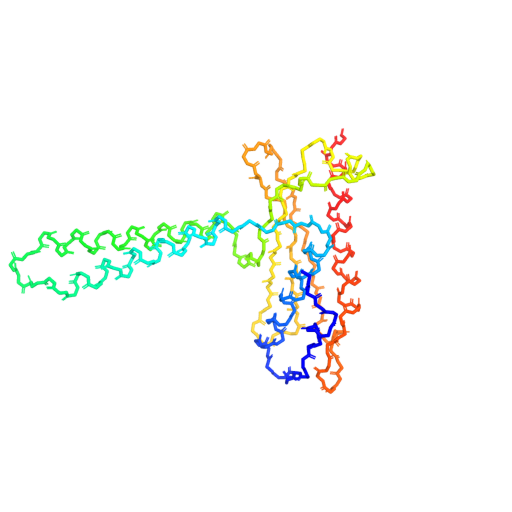1 181 ? -15.630 4.729 12.921 1.00 90.44 181 ASN A O 1
ATOM 1415 N N . GLU A 1 182 ? -14.530 4.067 14.760 1.00 89.38 182 GLU A N 1
ATOM 1416 C CA . GLU A 1 182 ? -14.279 5.419 15.273 1.00 89.38 182 GLU A CA 1
ATOM 1417 C C . GLU A 1 182 ? -13.471 6.274 14.274 1.00 89.38 182 GLU A C 1
ATOM 1419 O O . GLU A 1 182 ? -13.832 7.417 13.988 1.00 89.38 182 GLU A O 1
ATOM 1424 N N . VAL A 1 183 ? -12.402 5.721 13.683 1.00 86.94 183 VAL A N 1
ATOM 1425 C CA . VAL A 1 183 ? -11.590 6.428 12.669 1.00 86.94 183 VAL A CA 1
ATOM 1426 C C . VAL A 1 183 ? -12.416 6.734 11.415 1.00 86.94 183 VAL A C 1
ATOM 1428 O O . VAL A 1 183 ? -12.335 7.836 10.865 1.00 86.94 183 VAL A O 1
ATOM 1431 N N . LEU A 1 184 ? -13.247 5.785 10.979 1.00 85.19 184 LEU A N 1
ATOM 1432 C CA . LEU A 1 184 ? -14.123 5.950 9.821 1.00 85.19 184 LEU A CA 1
ATOM 1433 C C . LEU A 1 184 ? -15.208 7.014 10.064 1.00 85.19 184 LEU A C 1
ATOM 1435 O O . LEU A 1 184 ? -15.487 7.833 9.187 1.00 85.19 184 LEU A O 1
ATOM 1439 N N . GLU A 1 185 ? -15.796 7.056 11.257 1.00 86.00 185 GLU A N 1
ATOM 1440 C CA . GLU A 1 185 ? -16.781 8.073 11.639 1.00 86.00 185 GLU A CA 1
ATOM 1441 C C . GLU A 1 185 ? -16.167 9.474 11.699 1.00 86.00 185 GLU A C 1
ATOM 1443 O O . GLU A 1 185 ? -16.757 10.425 11.179 1.00 86.00 185 GLU A O 1
ATOM 1448 N N . LEU A 1 186 ? -14.951 9.611 12.240 1.00 84.31 186 LEU A N 1
ATOM 1449 C CA . LEU A 1 186 ? -14.202 10.873 12.218 1.00 84.31 186 LEU A CA 1
ATOM 1450 C C . LEU A 1 186 ? -13.935 11.348 10.784 1.00 84.31 186 LEU A C 1
ATOM 1452 O O . LEU A 1 186 ? -14.024 12.549 10.492 1.00 84.31 186 LEU A O 1
ATOM 1456 N N . TYR A 1 187 ? -13.659 10.412 9.875 1.00 81.00 187 TYR A N 1
ATOM 1457 C CA . TYR A 1 187 ? -13.479 10.701 8.454 1.00 81.00 187 TYR A CA 1
ATOM 1458 C C . TYR A 1 187 ? -14.767 11.221 7.819 1.00 81.00 187 TYR A C 1
ATOM 1460 O O . TYR A 1 187 ? -14.765 12.273 7.175 1.00 81.00 187 TYR A O 1
ATOM 1468 N N . HIS A 1 188 ? -15.892 10.558 8.076 1.00 77.94 188 HIS A N 1
ATOM 1469 C CA . HIS A 1 188 ? -17.200 11.009 7.607 1.00 77.94 188 HIS A CA 1
ATOM 1470 C C . HIS A 1 188 ? -17.612 12.369 8.184 1.00 77.94 188 HIS A C 1
ATOM 1472 O O . HIS A 1 188 ? -18.105 13.228 7.447 1.00 77.94 188 HIS A O 1
ATOM 1478 N N . ALA A 1 189 ? -17.354 12.615 9.469 1.00 77.88 189 ALA A N 1
ATOM 1479 C CA . ALA A 1 189 ? -17.622 13.901 10.109 1.00 77.88 189 ALA A CA 1
ATOM 1480 C C . ALA A 1 189 ? -16.791 15.036 9.484 1.00 77.88 189 ALA A C 1
ATOM 1482 O O . ALA A 1 189 ? -17.298 16.139 9.254 1.00 77.88 189 ALA A O 1
ATOM 1483 N N . SER A 1 190 ? -15.526 14.759 9.162 1.00 72.00 190 SER A N 1
ATOM 1484 C CA . SER A 1 190 ? -14.622 15.708 8.500 1.00 72.00 190 SER A CA 1
ATOM 1485 C C . SER A 1 190 ? -15.034 15.983 7.049 1.00 72.00 190 SER A C 1
ATOM 1487 O O . SER A 1 190 ? -14.922 17.118 6.579 1.00 72.00 190 SER A O 1
ATOM 1489 N N . ALA A 1 191 ? -15.583 14.979 6.358 1.00 65.12 191 ALA A N 1
ATOM 1490 C CA . ALA A 1 191 ? -16.131 15.122 5.011 1.00 65.12 191 ALA A CA 1
ATOM 1491 C C . ALA A 1 191 ? -17.413 15.965 4.961 1.00 65.12 191 ALA A C 1
ATOM 1493 O O . ALA A 1 191 ? -17.555 16.826 4.088 1.00 65.12 191 ALA A O 1
ATOM 1494 N N . SER A 1 192 ? -18.314 15.783 5.929 1.00 58.88 192 SER A N 1
ATOM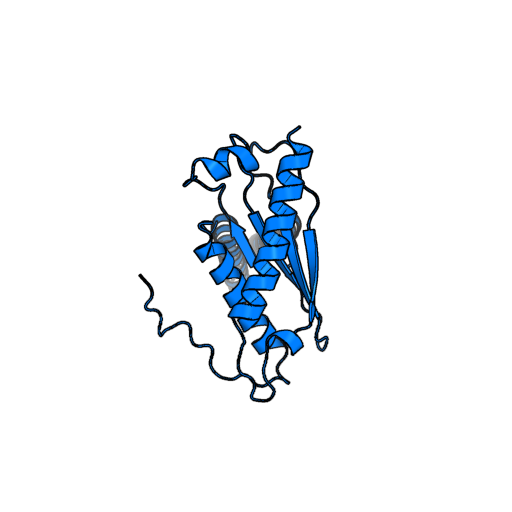 1495 C CA . SER A 1 192 ? -19.547 16.571 6.040 1.00 58.88 192 SER A CA 1
ATOM 1496 C C . SER A 1 192 ? -19.261 18.054 6.330 1.00 58.88 192 SER A C 1
ATOM 1498 O O . SER A 1 192 ? -19.813 18.936 5.669 1.00 58.88 192 SER A O 1
ATOM 1500 N N . LYS A 1 193 ? -18.316 18.359 7.237 1.00 57.06 193 LYS A N 1
ATOM 1501 C CA . LYS A 1 193 ? -17.960 19.747 7.599 1.00 57.06 193 LYS A CA 1
ATOM 1502 C C . LYS A 1 193 ? -17.365 20.564 6.448 1.00 57.06 193 LYS A C 1
ATOM 1504 O O . LYS A 1 193 ? -17.604 21.763 6.398 1.00 57.06 193 LYS A O 1
ATOM 1509 N N . LYS A 1 194 ? -16.609 19.947 5.530 1.00 51.69 194 LYS A N 1
ATOM 1510 C CA . LYS A 1 194 ? -15.989 20.642 4.378 1.00 51.69 194 LYS A CA 1
ATOM 1511 C C . LYS A 1 194 ? -16.920 20.776 3.155 1.00 51.69 194 LYS A C 1
ATOM 1513 O O . LYS A 1 194 ? -16.510 21.362 2.149 1.00 51.69 194 LYS A O 1
ATOM 1518 N N . THR A 1 195 ? -18.140 20.228 3.238 1.00 45.62 195 THR A N 1
ATOM 1519 C CA . THR A 1 195 ? -19.178 20.292 2.186 1.00 45.62 195 THR A CA 1
ATOM 1520 C C . THR A 1 195 ? -20.156 21.465 2.383 1.00 45.62 195 THR A C 1
ATOM 1522 O O . THR A 1 195 ? -20.906 21.786 1.463 1.00 45.62 195 THR A O 1
ATOM 1525 N N . LYS A 1 196 ? -20.136 22.122 3.549 1.00 33.00 196 LYS A N 1
ATOM 1526 C CA . LYS A 1 196 ? -20.911 23.337 3.848 1.00 33.00 196 LYS A CA 1
ATOM 1527 C C . LYS A 1 196 ? -20.102 24.594 3.537 1.00 33.00 196 LYS A C 1
ATOM 1529 O O . LYS A 1 196 ? -20.738 25.585 3.126 1.00 33.00 196 LYS A O 1
#

Solvent-accessible surface area (backbone atoms only — not comparable to full-atom values): 11234 Å² total; per-residue (Å²): 138,83,62,86,76,81,72,69,71,72,66,45,64,82,83,40,58,63,63,52,48,51,53,54,52,53,51,50,51,49,53,47,42,74,74,60,44,48,77,44,58,63,69,56,51,52,52,51,53,48,51,52,51,32,50,52,34,53,54,55,43,69,74,53,60,79,80,85,44,51,70,60,44,52,52,30,53,52,52,31,51,51,38,54,51,50,53,53,50,50,44,63,75,65,44,81,54,52,76,41,45,29,42,53,64,84,80,73,57,76,74,55,46,73,46,49,44,99,72,46,62,12,47,29,37,25,57,50,59,58,87,94,48,66,45,39,34,42,30,48,30,49,36,65,51,102,80,49,94,65,73,53,78,66,50,71,48,80,41,62,48,74,79,33,41,48,96,78,21,39,68,41,61,68,64,49,49,54,54,50,48,52,55,52,50,53,48,49,52,55,51,38,65,77,73,113

pLDDT: mean 77.68, std 15.86, range [31.98, 96.0]